Protein AF-0000000070118280 (afdb_homodimer)

Foldseek 3Di:
DPPCPVPDDVVVVLVVLCVVFLVVDPCNPDFFPDKDWDQDPVGIDIDGHHPRSVVVVVVVVVPDDDPQQPDAAPVPRHRRQDPQCQRPVPRARGDPVSVVVVVVVVVVVVVVVPPPPPPDD/DPPCPVPDDVVVVLVVLCVVFLVVDPCNPDFFPDKDWDQDPVGIDIDGHHPRSVVVVVVVVVPDDDPQQPDAAPVPRHRRQDPQCQRPVPRARGDPVSVVVVVVVVVVVVVVVPPPPPPDD

Nearest PDB structures (foldseek):
  4e1r-assembly1_A  TM=4.897E-01  e=3.702E+00  Mycob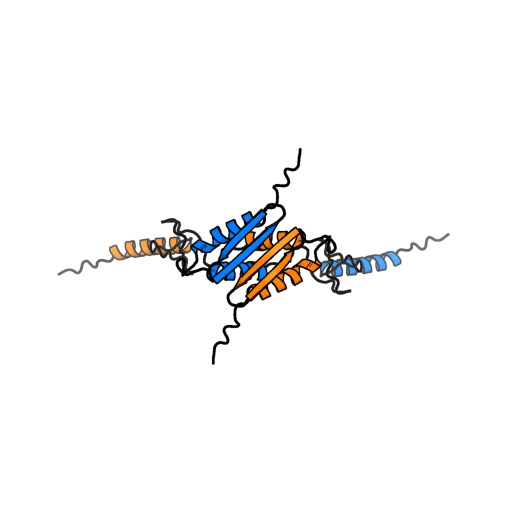acterium tuberculosis
  8x15-assembly1_J  TM=1.808E-01  e=7.582E-01  Homo sapiens
  8x19-assembly1_J  TM=2.239E-01  e=3.966E+00  Homo sapiens
  8j07-assembly1_1F  TM=3.081E-01  e=9.719E+00  Homo sapiens
  4e1r-assembly1_A  TM=4.900E-01  e=3.702E+00  Mycobacterium tuberculosis

Secondary structure (DSSP, 8-state):
---------HHHHHHHHHHHHGGG-S-TTSPPSEEEEEEETTEEEEEEE-HHHHHHHHHHHHH---TT-----TTT--S-B-TT-BBTTT-PBPSHHHHHHHHHHHHHHHHHTS-------/---------HHHHHHHHHHHHGGG-S-TTSPPSEEEEEEETTEEEEEEE-HHHHHHHHHHHHH---TT-----TTT--S-B-TT-BBTTT-PBPSHHHHHHHHHHHHHHHHHTT-------

Organism: Actinoplanes teichomyceticus (NCBI:txid1867)

pLDDT: mean 78.91, std 19.45, range [25.45, 98.69]

Structure (mmCIF, N/CA/C/O backbone):
data_AF-0000000070118280-model_v1
#
loop_
_entity.id
_entity.type
_entity.pdbx_description
1 polymer 'Uncharacterized protein'
#
loop_
_ato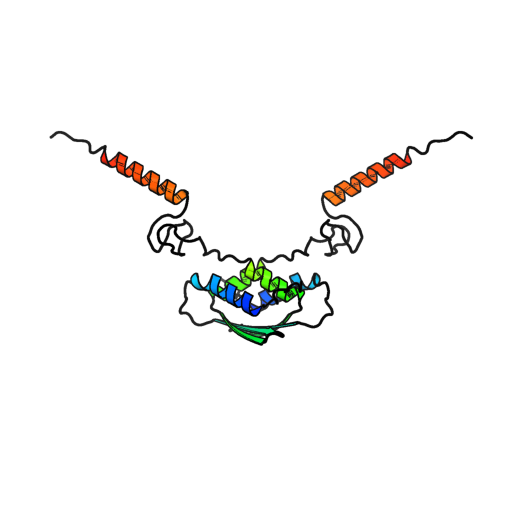m_site.group_PDB
_atom_site.id
_atom_site.type_symbol
_atom_site.label_atom_id
_atom_site.label_alt_id
_atom_site.label_comp_id
_atom_site.label_asym_id
_atom_site.label_entity_id
_atom_site.label_seq_id
_atom_site.pdbx_PDB_ins_code
_atom_site.Cartn_x
_atom_site.Cartn_y
_atom_site.Cartn_z
_atom_site.occupancy
_atom_site.B_iso_or_equiv
_atom_site.auth_seq_id
_atom_site.auth_comp_id
_atom_site.auth_asym_id
_atom_site.auth_atom_id
_atom_site.pdbx_PDB_model_num
ATOM 1 N N . MET A 1 1 ? -4.996 -27.031 19.328 1 25.45 1 MET A N 1
ATOM 2 C CA . MET A 1 1 ? -4.734 -25.594 19.328 1 25.45 1 MET A CA 1
ATOM 3 C C . MET A 1 1 ? -5.148 -24.953 18 1 25.45 1 MET A C 1
ATOM 5 O O . MET A 1 1 ? -4.605 -25.297 16.953 1 25.45 1 MET A O 1
ATOM 9 N N . VAL A 1 2 ? -6.441 -24.703 17.828 1 30.5 2 VAL A N 1
ATOM 10 C CA . VAL A 1 2 ? -7.027 -24.109 16.641 1 30.5 2 VAL A CA 1
ATOM 11 C C . VAL A 1 2 ? -6.238 -22.859 16.234 1 30.5 2 VAL A C 1
ATOM 13 O O . VAL A 1 2 ? -5.977 -21.984 17.062 1 30.5 2 VAL A O 1
ATOM 16 N N . ARG A 1 3 ? -5.195 -23.062 15.516 1 30.5 3 ARG A N 1
ATOM 17 C CA . ARG A 1 3 ? -4.504 -21.906 14.969 1 30.5 3 ARG A CA 1
ATOM 18 C C . ARG A 1 3 ? -5.484 -20.781 14.672 1 30.5 3 ARG A C 1
ATOM 20 O O . ARG A 1 3 ? -6.398 -20.938 13.859 1 30.5 3 ARG A O 1
ATOM 27 N N . VAL A 1 4 ? -5.93 -20.172 15.625 1 33.12 4 VAL A N 1
ATOM 28 C CA . VAL A 1 4 ? -6.734 -18.969 15.398 1 33.12 4 VAL A CA 1
ATOM 29 C C . VAL A 1 4 ? -6.152 -18.156 14.242 1 33.12 4 VAL A C 1
ATOM 31 O O . VAL A 1 4 ? -5.055 -17.609 14.352 1 33.12 4 VAL A O 1
ATOM 34 N N . THR A 1 5 ? -6.094 -18.719 13.039 1 40.78 5 THR A N 1
ATOM 35 C CA . THR A 1 5 ? -5.727 -17.922 11.867 1 40.78 5 THR A CA 1
ATOM 36 C C . THR A 1 5 ? -6.285 -16.516 11.977 1 40.78 5 THR A C 1
ATOM 38 O O . THR A 1 5 ? -7.5 -16.312 12.07 1 40.78 5 THR A O 1
ATOM 41 N N . THR A 1 6 ? -5.957 -15.766 12.906 1 46.94 6 THR A N 1
ATOM 42 C CA . THR A 1 6 ? -6.414 -14.383 12.922 1 46.94 6 THR A CA 1
ATOM 43 C C . THR A 1 6 ? -6.902 -13.961 11.539 1 46.94 6 THR A C 1
ATOM 45 O O . THR A 1 6 ? -6.203 -14.164 10.539 1 46.94 6 THR A O 1
ATOM 48 N N . SER A 1 7 ? -8.266 -14.133 11.305 1 64.81 7 SER A N 1
ATOM 49 C CA . SER A 1 7 ? -9.047 -13.922 10.086 1 64.81 7 SER A CA 1
ATOM 50 C C . SER A 1 7 ? -8.617 -12.648 9.367 1 64.81 7 SER A C 1
ATOM 52 O O . SER A 1 7 ? -8.531 -11.586 9.984 1 64.81 7 SER A O 1
ATOM 54 N N . PHE A 1 8 ? -7.766 -12.789 8.398 1 81.62 8 PHE A N 1
ATOM 55 C CA . PHE A 1 8 ? -7.359 -11.695 7.523 1 81.62 8 PHE A CA 1
ATOM 56 C C . PHE A 1 8 ? -8.57 -10.891 7.07 1 81.62 8 PHE A C 1
ATOM 58 O O . PHE A 1 8 ? -9.484 -11.43 6.445 1 81.62 8 PHE A O 1
ATOM 65 N N . ASP A 1 9 ? -8.719 -9.609 7.758 1 94.38 9 ASP A N 1
ATOM 66 C CA . ASP A 1 9 ? -9.789 -8.688 7.379 1 94.38 9 ASP A CA 1
ATOM 67 C C . ASP A 1 9 ? -9.242 -7.508 6.582 1 94.38 9 ASP A C 1
ATOM 69 O O . ASP A 1 9 ? -8.828 -6.504 7.16 1 94.38 9 ASP A O 1
ATOM 73 N N . PRO A 1 10 ? -9.32 -7.645 5.289 1 96.94 10 PRO A N 1
ATOM 74 C CA . PRO A 1 10 ? -8.773 -6.57 4.461 1 96.94 10 PRO A CA 1
ATOM 75 C C . PRO A 1 10 ? -9.422 -5.219 4.746 1 96.94 10 PRO A C 1
ATOM 77 O O . PRO A 1 10 ? -8.766 -4.18 4.656 1 96.94 10 PRO A O 1
ATOM 80 N N . ALA A 1 11 ? -10.727 -5.215 5.07 1 97.44 11 ALA A N 1
ATOM 81 C CA . ALA A 1 11 ? -11.406 -3.961 5.371 1 97.44 11 ALA A CA 1
ATOM 82 C C . ALA A 1 11 ? -10.797 -3.285 6.598 1 97.44 11 ALA A C 1
ATOM 84 O O . ALA A 1 11 ? -10.648 -2.061 6.629 1 97.44 11 ALA A O 1
ATOM 85 N N . ALA A 1 12 ? -10.438 -4.102 7.562 1 96.88 12 ALA A N 1
ATOM 86 C CA . ALA A 1 12 ? -9.805 -3.559 8.758 1 96.88 12 ALA A CA 1
ATOM 87 C C . ALA A 1 12 ? -8.445 -2.945 8.43 1 96.88 12 ALA A C 1
ATOM 89 O O . ALA A 1 12 ? -8.078 -1.9 8.969 1 96.88 12 ALA A O 1
ATOM 90 N N . VAL A 1 13 ? -7.734 -3.555 7.543 1 96.38 13 VAL A N 1
ATOM 91 C CA . VAL A 1 13 ? -6.418 -3.062 7.156 1 96.38 13 VAL A CA 1
ATOM 92 C C . VAL A 1 13 ? -6.559 -1.73 6.422 1 96.38 13 VAL A C 1
ATOM 94 O O . VAL A 1 13 ? -5.805 -0.79 6.68 1 96.38 13 VAL A O 1
ATOM 97 N N . ILE A 1 14 ? -7.551 -1.626 5.555 1 98.31 14 ILE A N 1
ATOM 98 C CA . ILE A 1 14 ? -7.781 -0.391 4.816 1 98.31 14 ILE A CA 1
ATOM 99 C C . ILE A 1 14 ? -8.18 0.723 5.785 1 98.31 14 ILE A C 1
ATOM 101 O O . ILE A 1 14 ? -7.672 1.844 5.688 1 98.31 14 ILE A O 1
ATOM 105 N N . ALA A 1 15 ? -9.016 0.367 6.75 1 98.12 15 ALA A N 1
ATOM 106 C CA . ALA A 1 15 ? -9.438 1.351 7.746 1 98.12 15 ALA A CA 1
ATOM 107 C C . ALA A 1 15 ? -8.25 1.845 8.57 1 98.12 15 ALA A C 1
ATOM 109 O O . ALA A 1 15 ? -8.117 3.045 8.812 1 98.12 15 ALA A O 1
ATOM 110 N N . GLU A 1 16 ? -7.402 0.95 8.969 1 96.06 16 GLU A N 1
ATOM 111 C CA . GLU A 1 16 ? -6.215 1.304 9.742 1 96.06 16 GLU A CA 1
ATOM 112 C C . GLU A 1 16 ? -5.281 2.203 8.938 1 96.06 16 GLU A C 1
ATOM 114 O O . GLU A 1 16 ? -4.707 3.15 9.477 1 96.06 16 GLU A O 1
ATOM 119 N N . PHE A 1 17 ? -5.172 1.907 7.691 1 97.12 17 PHE A N 1
ATOM 120 C CA . PHE A 1 17 ? -4.352 2.721 6.801 1 97.12 17 PHE A CA 1
ATOM 121 C C . PHE A 1 17 ? -4.879 4.148 6.734 1 97.12 17 PHE A C 1
ATOM 123 O O . PHE A 1 17 ? -4.113 5.105 6.859 1 97.12 17 PHE A O 1
ATOM 130 N N . ILE A 1 18 ? -6.145 4.285 6.527 1 97.94 18 ILE A N 1
ATOM 131 C CA . ILE A 1 18 ? -6.773 5.598 6.438 1 97.94 18 ILE A CA 1
ATOM 132 C C . ILE A 1 18 ? -6.547 6.367 7.734 1 97.94 18 ILE A C 1
ATOM 134 O O . ILE A 1 18 ? -6.145 7.535 7.711 1 97.94 18 ILE A O 1
ATOM 138 N N . ASP A 1 19 ? -6.723 5.684 8.844 1 95.12 19 ASP A N 1
ATOM 139 C CA . ASP A 1 19 ? -6.555 6.312 10.156 1 95.12 19 ASP A CA 1
ATOM 140 C C . ASP A 1 19 ? -5.125 6.809 10.344 1 95.12 19 ASP A C 1
ATOM 142 O O . ASP A 1 19 ? -4.902 7.836 10.992 1 95.12 19 ASP A O 1
ATOM 146 N N . ALA A 1 20 ? -4.238 6.078 9.812 1 91.94 20 ALA A N 1
ATOM 147 C CA . ALA A 1 20 ? -2.822 6.395 9.984 1 91.94 20 ALA A CA 1
ATOM 148 C C . ALA A 1 20 ? -2.412 7.562 9.094 1 91.94 20 ALA A C 1
ATOM 150 O O . ALA A 1 20 ? -1.505 8.32 9.438 1 91.94 20 ALA A O 1
ATOM 151 N N . VAL A 1 21 ? -3.082 7.789 8 1 94.5 21 VAL A N 1
ATOM 152 C CA . VAL A 1 21 ? -2.645 8.734 6.977 1 94.5 21 VAL A CA 1
ATOM 153 C C . VAL A 1 21 ? -3.461 10.023 7.074 1 94.5 21 VAL A C 1
ATOM 155 O O . VAL A 1 21 ? -2.941 11.117 6.844 1 94.5 21 VAL A O 1
ATOM 158 N N . ALA A 1 22 ? -4.715 9.898 7.473 1 94.25 22 ALA A N 1
ATOM 159 C CA . ALA A 1 22 ? -5.688 10.984 7.449 1 94.25 22 ALA A CA 1
ATOM 160 C C . ALA A 1 22 ? -5.191 12.18 8.25 1 94.25 22 ALA A C 1
ATOM 162 O O . ALA A 1 22 ? -5.367 13.328 7.84 1 94.25 22 ALA A O 1
ATOM 163 N N . PRO A 1 23 ? -4.477 11.969 9.375 1 89.69 23 PRO A N 1
ATOM 164 C CA . PRO A 1 23 ? -4.062 13.117 10.188 1 89.69 23 PRO A CA 1
ATOM 165 C C . PRO A 1 23 ? -3.07 14.023 9.461 1 89.69 23 PRO A C 1
ATOM 167 O O . PRO A 1 23 ? -2.873 15.172 9.859 1 89.69 23 PRO A O 1
ATOM 170 N N . TYR A 1 24 ? -2.482 13.57 8.414 1 89.12 24 TYR A N 1
ATOM 171 C CA . TYR A 1 24 ? -1.45 14.336 7.727 1 89.12 24 TYR A CA 1
ATOM 172 C C . TYR A 1 24 ? -2.018 15.023 6.492 1 89.12 24 TYR A C 1
ATOM 174 O O . TYR A 1 24 ? -1.283 15.672 5.742 1 89.12 24 TYR A O 1
ATOM 182 N N . ASP A 1 25 ? -3.324 14.891 6.32 1 90.19 25 ASP A N 1
ATOM 183 C CA . ASP A 1 25 ? -3.988 15.57 5.211 1 90.19 25 ASP A CA 1
ATOM 184 C C . ASP A 1 25 ? -3.941 17.078 5.379 1 90.19 25 ASP A C 1
ATOM 186 O O . ASP A 1 25 ? -4.441 17.625 6.371 1 90.19 25 ASP A O 1
ATOM 190 N N . PRO A 1 26 ? -3.355 17.766 4.488 1 87.88 26 PRO A N 1
ATOM 191 C CA . PRO A 1 26 ? -3.295 19.234 4.594 1 87.88 26 PRO A CA 1
ATOM 192 C C . PRO A 1 26 ? -4.664 19.891 4.445 1 87.88 26 PRO A C 1
ATOM 194 O O . PRO A 1 26 ? -4.84 21.047 4.828 1 87.88 26 PRO A O 1
ATOM 197 N N . HIS A 1 27 ? -5.598 19.156 3.797 1 91.69 27 HIS A N 1
ATOM 198 C CA . HIS A 1 27 ? -6.949 19.656 3.6 1 91.69 27 HIS A CA 1
ATOM 199 C C . HIS A 1 27 ? -7.988 18.688 4.16 1 91.69 27 HIS A C 1
ATOM 201 O O . HIS A 1 27 ? -8.805 18.141 3.414 1 91.69 27 HIS A O 1
ATOM 207 N N . PRO A 1 28 ? -8.023 18.594 5.484 1 88.81 28 PRO A N 1
ATOM 208 C CA . PRO A 1 28 ? -8.891 17.594 6.086 1 88.81 28 PRO A CA 1
ATOM 209 C C . PRO A 1 28 ? -10.375 17.875 5.879 1 88.81 28 PRO A C 1
ATOM 211 O O . PRO A 1 28 ? -11.203 16.969 5.941 1 88.81 28 PRO A O 1
ATOM 214 N N . ASP A 1 29 ? -10.719 19.078 5.508 1 93.19 29 ASP A N 1
ATOM 215 C CA . ASP A 1 29 ? -12.125 19.453 5.367 1 93.19 29 ASP A CA 1
ATOM 216 C C . ASP A 1 29 ? -12.586 19.328 3.916 1 93.19 29 ASP A C 1
ATOM 218 O O . ASP A 1 29 ? -13.766 19.5 3.617 1 93.19 29 ASP A O 1
ATOM 222 N N . ALA A 1 30 ? -11.656 19.078 3.057 1 95.19 30 ALA A N 1
ATOM 223 C CA . ALA A 1 30 ? -12.016 18.906 1.652 1 95.19 30 ALA A CA 1
ATOM 224 C C . ALA A 1 30 ? -12.852 17.641 1.459 1 95.19 30 ALA A C 1
ATOM 226 O O . ALA A 1 30 ? -12.664 16.641 2.164 1 95.19 30 ALA A O 1
ATOM 227 N N . PRO A 1 31 ? -13.805 17.672 0.526 1 95.94 31 PRO A N 1
ATOM 228 C CA . PRO A 1 31 ? -14.609 16.469 0.25 1 95.94 31 PRO A CA 1
ATOM 229 C C . PRO A 1 31 ? -13.781 15.32 -0.311 1 95.94 31 PRO A C 1
ATOM 231 O O . PRO A 1 31 ? -12.711 15.547 -0.889 1 95.94 31 PRO A O 1
ATOM 234 N N . PRO A 1 32 ? -14.328 14.164 -0.155 1 97.06 32 PRO A N 1
ATOM 235 C CA . PRO A 1 32 ? -13.641 13.016 -0.75 1 97.06 32 PRO A CA 1
ATOM 236 C C . PRO A 1 32 ? -13.57 13.102 -2.273 1 97.06 32 PRO A C 1
ATOM 238 O O . PRO A 1 32 ? -14.477 13.641 -2.912 1 97.06 32 PRO A O 1
ATOM 241 N N . VAL A 1 33 ? -12.492 12.57 -2.785 1 96.62 33 VAL A N 1
ATOM 242 C CA . VAL A 1 33 ? -12.297 12.625 -4.23 1 96.62 33 VAL A CA 1
ATOM 243 C C . VAL A 1 33 ? -12.422 11.219 -4.816 1 96.62 33 VAL A C 1
ATOM 245 O O . VAL A 1 33 ? -12.438 11.047 -6.039 1 96.62 33 VAL A O 1
ATOM 248 N N . ALA A 1 34 ? -12.492 10.203 -3.957 1 97.56 34 ALA A N 1
ATOM 249 C CA . ALA A 1 34 ? -12.625 8.812 -4.398 1 97.56 34 ALA A CA 1
ATOM 250 C C . ALA A 1 34 ? -13.461 8 -3.416 1 97.56 34 ALA A C 1
ATOM 252 O O . ALA A 1 34 ? -13.531 8.328 -2.23 1 97.56 34 ALA A O 1
ATOM 253 N N . LEU A 1 35 ? -14.141 6.988 -3.936 1 98.56 35 LEU A N 1
ATOM 254 C CA . LEU A 1 35 ? -14.805 5.969 -3.133 1 98.56 35 LEU A CA 1
ATOM 255 C C . LEU A 1 35 ? -14.219 4.59 -3.398 1 98.56 35 LEU A C 1
ATOM 257 O O . LEU A 1 35 ? -14.125 4.16 -4.551 1 98.56 35 LEU A O 1
ATOM 261 N N . LEU A 1 36 ? -13.797 4.008 -2.34 1 98.69 36 LEU A N 1
ATOM 262 C CA . LEU A 1 36 ? -13.266 2.65 -2.408 1 98.69 36 LEU A CA 1
ATOM 263 C C . LEU A 1 36 ? -14.234 1.652 -1.793 1 98.69 36 LEU A C 1
ATOM 265 O O . LEU A 1 36 ? -14.578 1.757 -0.612 1 98.69 36 LEU A O 1
ATOM 269 N N . GLY A 1 37 ? -14.695 0.737 -2.605 1 98.56 37 GLY A N 1
ATOM 270 C CA . GLY A 1 37 ? -15.547 -0.337 -2.123 1 98.56 37 GLY A CA 1
ATOM 271 C C . GLY A 1 37 ? -14.844 -1.679 -2.061 1 98.56 37 GLY A C 1
ATOM 272 O O . GLY A 1 37 ? -14.109 -2.047 -2.986 1 98.56 37 GLY A O 1
ATOM 273 N N . LEU A 1 38 ? -15 -2.32 -0.972 1 98.56 38 LEU A N 1
ATOM 274 C CA . LEU A 1 38 ? -14.445 -3.656 -0.791 1 98.56 38 LEU A CA 1
ATOM 275 C C . LEU A 1 38 ? -15.539 -4.656 -0.428 1 98.56 38 LEU A C 1
ATOM 277 O O . LEU A 1 38 ? -16.297 -4.434 0.519 1 98.56 38 LEU A O 1
ATOM 281 N N . ARG A 1 39 ? -15.617 -5.652 -1.238 1 97.94 39 ARG A N 1
ATOM 282 C CA . ARG A 1 39 ? -16.516 -6.762 -0.945 1 97.94 39 ARG A CA 1
ATOM 283 C C . ARG A 1 39 ? -15.734 -8.055 -0.719 1 97.94 39 ARG A C 1
ATOM 285 O O . ARG A 1 39 ? -14.906 -8.438 -1.55 1 97.94 39 ARG A O 1
ATOM 292 N N . THR A 1 40 ? -15.953 -8.664 0.421 1 96.5 40 THR A N 1
ATOM 293 C CA . THR A 1 40 ? -15.383 -9.961 0.768 1 96.5 40 THR A CA 1
ATOM 294 C C . THR A 1 40 ? -16.453 -10.891 1.343 1 96.5 40 THR A C 1
ATOM 296 O O . THR A 1 40 ? -17.625 -10.531 1.402 1 96.5 40 THR A O 1
ATOM 299 N N . ALA A 1 41 ? -15.938 -12.141 1.694 1 93.62 41 ALA A N 1
ATOM 300 C CA . ALA A 1 41 ? -16.844 -13.07 2.369 1 93.62 41 ALA A CA 1
ATOM 301 C C . ALA A 1 41 ? -17.312 -12.5 3.703 1 93.62 41 ALA A C 1
ATOM 303 O O . ALA A 1 41 ? -18.359 -12.914 4.227 1 93.62 41 ALA A O 1
ATOM 304 N N . LEU A 1 42 ? -16.578 -11.516 4.238 1 92.62 42 LEU A N 1
ATOM 305 C CA . LEU A 1 42 ? -16.875 -10.945 5.547 1 92.62 42 LEU A CA 1
ATOM 306 C C . LEU A 1 42 ? -17.906 -9.828 5.434 1 92.62 42 LEU A C 1
ATOM 308 O O . LEU A 1 42 ? -18.5 -9.422 6.43 1 92.62 42 LEU A O 1
ATOM 312 N N . GLY A 1 43 ? -18.094 -9.266 4.266 1 94.56 43 GLY A N 1
ATOM 313 C CA . GLY A 1 43 ? -19.047 -8.18 4.074 1 94.56 43 GLY A CA 1
ATOM 314 C C . GLY A 1 43 ? -18.562 -7.133 3.092 1 94.56 43 GLY A C 1
ATOM 315 O O . GLY A 1 43 ? -17.594 -7.352 2.365 1 94.56 43 GLY A O 1
ATOM 316 N N . ASP A 1 44 ? -19.359 -6.098 3.033 1 96.75 44 ASP A N 1
ATOM 317 C CA . ASP A 1 44 ? -19.078 -4.969 2.15 1 96.75 44 ASP A CA 1
ATOM 318 C C . ASP A 1 44 ? -18.781 -3.707 2.955 1 96.75 44 ASP A C 1
ATOM 320 O O . ASP A 1 44 ? -19.406 -3.451 3.984 1 96.75 44 ASP A O 1
ATOM 324 N N . GLU A 1 45 ? -17.734 -3.049 2.57 1 97.69 45 GLU A N 1
ATOM 325 C CA . GLU A 1 45 ? -17.375 -1.771 3.18 1 97.69 45 GLU A CA 1
ATOM 326 C C . GLU A 1 45 ? -17.047 -0.725 2.121 1 97.69 45 GLU A C 1
ATOM 328 O O . GLU A 1 45 ? -16.516 -1.056 1.061 1 97.69 45 GLU A O 1
ATOM 333 N N . ILE A 1 46 ? -17.438 0.497 2.385 1 98.56 46 ILE A N 1
ATOM 334 C CA . ILE A 1 46 ? -17.125 1.621 1.508 1 98.56 46 ILE A CA 1
ATOM 335 C C . ILE A 1 46 ? -16.312 2.656 2.268 1 98.56 46 ILE A C 1
ATOM 337 O O . ILE A 1 46 ? -16.625 3.006 3.404 1 98.56 46 ILE A O 1
ATOM 341 N N . PHE A 1 47 ? -15.281 3.135 1.589 1 98.44 47 PHE A N 1
ATOM 342 C CA . PHE A 1 47 ? -14.383 4.109 2.195 1 98.44 47 PHE A CA 1
ATOM 343 C C . PHE A 1 47 ? -14.297 5.371 1.349 1 98.44 47 PHE A C 1
ATOM 345 O O . PHE A 1 47 ? -13.758 5.348 0.242 1 98.44 47 PHE A O 1
ATOM 352 N N . PRO A 1 48 ? -14.836 6.52 1.823 1 98.38 48 PRO A N 1
ATOM 353 C CA . PRO A 1 48 ? -14.516 7.789 1.166 1 98.38 48 PRO A CA 1
ATOM 354 C C . PRO A 1 48 ? -13.07 8.227 1.388 1 98.38 48 PRO A C 1
ATOM 356 O O . PRO A 1 48 ? -12.586 8.219 2.523 1 98.38 48 PRO A O 1
ATOM 359 N N . LEU A 1 49 ? -12.422 8.531 0.328 1 97.69 49 LEU A N 1
ATOM 360 C CA . LEU A 1 49 ? -11.008 8.875 0.416 1 97.69 49 LEU A CA 1
ATOM 361 C C . LEU A 1 49 ? -10.758 10.297 -0.063 1 97.69 49 LEU A C 1
ATOM 363 O O . LEU A 1 49 ? -11.227 10.688 -1.137 1 97.69 49 LEU A O 1
ATOM 367 N N . GLY A 1 50 ? -10.055 11.062 0.794 1 96.5 50 GLY A N 1
ATOM 368 C CA . GLY A 1 50 ? -9.555 12.352 0.351 1 96.5 50 GLY A CA 1
ATOM 369 C C . GLY A 1 50 ? -8.352 12.242 -0.566 1 96.5 50 GLY A C 1
ATOM 370 O O . GLY A 1 50 ? -7.82 11.148 -0.776 1 96.5 50 GLY A O 1
ATOM 371 N N . ASP A 1 51 ? -7.984 13.359 -1.086 1 95.81 51 ASP A N 1
ATOM 372 C CA . ASP A 1 51 ? -6.887 13.414 -2.047 1 95.81 51 ASP A CA 1
ATOM 373 C C . ASP A 1 51 ? -5.594 12.875 -1.439 1 95.81 51 ASP A C 1
ATOM 375 O O . ASP A 1 51 ? -4.91 12.055 -2.055 1 95.81 51 ASP A O 1
ATOM 379 N N . HIS A 1 52 ? -5.273 13.227 -0.233 1 95.25 52 HIS A N 1
ATOM 380 C CA . HIS A 1 52 ? -4.035 12.805 0.417 1 95.25 52 HIS A CA 1
ATOM 381 C C . HIS A 1 52 ? -4.02 11.297 0.643 1 95.25 52 HIS A C 1
ATOM 383 O O . HIS A 1 52 ? -3.014 10.641 0.368 1 95.25 52 HIS A O 1
ATOM 389 N N . VAL A 1 53 ? -5.145 10.773 1.019 1 97 53 VAL A N 1
ATOM 390 C CA . VAL A 1 53 ? -5.215 9.359 1.388 1 97 53 VAL A CA 1
ATOM 391 C C . VAL A 1 53 ? -5.121 8.492 0.135 1 97 53 VAL A C 1
ATOM 393 O O . VAL A 1 53 ? -4.391 7.5 0.114 1 97 53 VAL A O 1
ATOM 396 N N . ILE A 1 54 ? -5.832 8.852 -0.882 1 97.62 54 ILE A N 1
ATOM 397 C CA . ILE A 1 54 ? -5.797 8.031 -2.084 1 97.62 54 ILE A CA 1
ATOM 398 C C . ILE A 1 54 ? -4.414 8.102 -2.723 1 97.62 54 ILE A C 1
ATOM 400 O O . ILE A 1 54 ? -3.92 7.113 -3.27 1 97.62 54 ILE A O 1
ATOM 404 N N . ARG A 1 55 ? -3.762 9.242 -2.689 1 96.75 55 ARG A N 1
ATOM 405 C CA . ARG A 1 55 ? -2.396 9.352 -3.193 1 96.75 55 ARG A CA 1
ATOM 406 C C . ARG A 1 55 ? -1.436 8.508 -2.359 1 96.75 55 ARG A C 1
ATOM 408 O O . ARG A 1 55 ? -0.545 7.852 -2.902 1 96.75 55 ARG A O 1
ATOM 415 N N . ALA A 1 56 ? -1.624 8.516 -1.058 1 96.62 56 ALA A N 1
ATOM 416 C CA . ALA A 1 56 ? -0.818 7.688 -0.162 1 96.62 56 ALA A CA 1
ATOM 417 C C . ALA A 1 56 ? -1.014 6.203 -0.46 1 96.62 56 ALA A C 1
ATOM 419 O O . ALA A 1 56 ? -0.049 5.438 -0.485 1 96.62 56 ALA A O 1
ATOM 420 N N . MET A 1 57 ? -2.303 5.848 -0.666 1 98.06 57 MET A N 1
ATOM 421 C CA . MET A 1 57 ? -2.594 4.457 -1.008 1 98.06 57 MET A CA 1
ATOM 422 C C . MET A 1 57 ? -1.873 4.051 -2.289 1 98.06 57 MET A C 1
ATOM 424 O O . MET A 1 57 ? -1.271 2.979 -2.354 1 98.06 57 MET A O 1
ATOM 428 N N . CYS A 1 58 ? -1.889 4.91 -3.268 1 97.31 58 CYS A N 1
ATOM 429 C CA . CYS A 1 58 ? -1.227 4.629 -4.535 1 97.31 58 CYS A CA 1
ATOM 430 C C . CYS A 1 58 ? 0.283 4.523 -4.352 1 97.31 58 CYS A C 1
ATOM 432 O O . CYS A 1 58 ? 0.925 3.65 -4.938 1 97.31 58 CYS A O 1
ATOM 434 N N . ARG A 1 59 ? 0.83 5.383 -3.518 1 95.56 59 ARG A N 1
ATOM 435 C CA . ARG A 1 59 ? 2.258 5.309 -3.225 1 95.56 59 ARG A CA 1
ATOM 436 C C . ARG A 1 59 ? 2.611 3.988 -2.553 1 95.56 59 ARG A C 1
ATOM 438 O O . ARG A 1 59 ? 3.623 3.367 -2.887 1 95.56 59 ARG A O 1
ATOM 445 N N . ALA A 1 60 ? 1.812 3.607 -1.61 1 95.38 60 ALA A N 1
ATOM 446 C CA . ALA A 1 60 ? 2.023 2.342 -0.916 1 95.38 60 ALA A CA 1
ATOM 447 C C . ALA A 1 60 ? 2.047 1.174 -1.898 1 95.38 60 ALA A C 1
ATOM 449 O O . ALA A 1 60 ? 2.947 0.331 -1.849 1 95.38 60 ALA A O 1
ATOM 450 N N . LEU A 1 61 ? 1.072 1.193 -2.814 1 97.38 61 LEU A N 1
ATOM 451 C CA . LEU A 1 61 ? 0.95 0.106 -3.777 1 97.38 61 LEU A CA 1
ATOM 452 C C . LEU A 1 61 ? 2.094 0.142 -4.785 1 97.38 61 LEU A C 1
ATOM 454 O O . LEU A 1 61 ? 2.66 -0.899 -5.125 1 97.38 61 LEU A O 1
ATOM 458 N N . ALA A 1 62 ? 2.477 1.336 -5.215 1 94 62 ALA A N 1
ATOM 459 C CA . ALA A 1 62 ? 3.514 1.489 -6.234 1 94 62 ALA A CA 1
ATOM 460 C C . ALA A 1 62 ? 4.875 1.064 -5.691 1 94 62 ALA A C 1
ATOM 462 O O . ALA A 1 62 ? 5.734 0.599 -6.449 1 94 62 ALA A O 1
ATOM 463 N N . SER A 1 63 ? 5.066 1.177 -4.418 1 89.88 63 SER A N 1
ATOM 464 C CA . SER A 1 63 ? 6.363 0.893 -3.811 1 89.88 63 SER A CA 1
ATOM 465 C C . SER A 1 63 ? 6.469 -0.568 -3.385 1 89.88 63 SER A C 1
ATOM 467 O O . SER A 1 63 ? 7.547 -1.037 -3.018 1 89.88 63 SER A O 1
ATOM 469 N N . TYR A 1 64 ? 5.43 -1.313 -3.443 1 93 64 TYR A N 1
ATOM 470 C CA . TYR A 1 64 ? 5.406 -2.684 -2.945 1 93 64 TYR A CA 1
ATOM 471 C C . TYR A 1 64 ? 6.156 -3.621 -3.885 1 93 64 TYR A C 1
ATOM 473 O O . TYR A 1 64 ? 6.012 -3.531 -5.105 1 93 64 TYR A O 1
ATOM 481 N N . ARG A 1 65 ? 6.961 -4.469 -3.326 1 88.62 65 ARG A N 1
ATOM 482 C CA . ARG A 1 65 ? 7.605 -5.582 -4.012 1 88.62 65 ARG A CA 1
ATOM 483 C C . ARG A 1 65 ? 7.211 -6.914 -3.383 1 88.62 65 ARG A C 1
ATOM 485 O O . ARG A 1 65 ? 7.367 -7.105 -2.174 1 88.62 65 ARG A O 1
ATOM 492 N N . ASP A 1 66 ? 6.734 -7.707 -4.199 1 92 66 ASP A N 1
ATOM 493 C CA . ASP A 1 66 ? 6.316 -9.016 -3.697 1 92 66 ASP A CA 1
ATOM 494 C C . ASP A 1 66 ? 7.512 -9.812 -3.195 1 92 66 ASP A C 1
ATOM 496 O O . ASP A 1 66 ? 8.531 -9.922 -3.883 1 92 66 ASP A O 1
ATOM 500 N N . PRO A 1 67 ? 7.41 -10.312 -2.041 1 85.81 67 PRO A N 1
ATOM 501 C CA . PRO A 1 67 ? 8.516 -11.109 -1.498 1 85.81 67 PRO A CA 1
ATOM 502 C C . PRO A 1 67 ? 8.836 -12.336 -2.355 1 85.81 67 PRO A C 1
ATOM 504 O O . PRO A 1 67 ? 9.945 -12.867 -2.283 1 85.81 67 PRO A O 1
ATOM 507 N N . GLU A 1 68 ? 7.871 -12.742 -3.08 1 84.81 68 GLU A N 1
ATOM 508 C CA . GLU A 1 68 ? 8.078 -13.906 -3.941 1 84.81 68 GLU A CA 1
ATOM 509 C C . GLU A 1 68 ? 8.797 -13.516 -5.227 1 84.81 68 GLU A C 1
ATOM 511 O O . GLU A 1 68 ? 9.211 -14.383 -6 1 84.81 68 GLU A O 1
ATOM 516 N N . ASP A 1 69 ? 8.82 -12.156 -5.379 1 82.88 69 ASP A N 1
ATOM 517 C CA . ASP A 1 69 ? 9.656 -11.703 -6.488 1 82.88 69 ASP A CA 1
ATOM 518 C C . ASP A 1 69 ? 11.133 -11.812 -6.141 1 82.88 69 ASP A C 1
ATOM 520 O O . ASP A 1 69 ? 11.711 -10.906 -5.539 1 82.88 69 ASP A O 1
ATOM 524 N N . ARG A 1 70 ? 11.719 -12.781 -6.469 1 77.25 70 ARG A N 1
ATOM 525 C CA . ARG A 1 70 ? 13.133 -13 -6.168 1 77.25 70 ARG A CA 1
ATOM 526 C C . ARG A 1 70 ? 13.992 -12.781 -7.402 1 77.25 70 ARG A C 1
ATOM 528 O O . ARG A 1 70 ? 15.117 -13.289 -7.48 1 77.25 70 ARG A O 1
ATOM 535 N N . GLY A 1 71 ? 13.383 -12 -8.273 1 77.25 71 GLY A N 1
ATOM 536 C CA . GLY A 1 71 ? 14.125 -11.703 -9.492 1 77.25 71 GLY A CA 1
ATOM 537 C C . GLY A 1 71 ? 13.938 -12.742 -10.578 1 77.25 71 GLY A C 1
ATOM 538 O O . GLY A 1 71 ? 13.102 -13.633 -10.453 1 77.25 71 GLY A O 1
ATOM 539 N N . ARG A 1 72 ? 14.516 -12.383 -11.641 1 77.19 72 ARG A N 1
ATOM 540 C CA . ARG A 1 72 ? 14.43 -13.266 -12.797 1 77.19 72 ARG A CA 1
ATOM 541 C C . ARG A 1 72 ? 15.703 -14.094 -12.938 1 77.19 72 ARG A C 1
ATOM 543 O O . ARG A 1 72 ? 16.797 -13.609 -12.633 1 77.19 72 ARG A O 1
ATOM 550 N N . CYS A 1 73 ? 15.422 -15.227 -13.266 1 78.56 73 CYS A N 1
ATOM 551 C CA . CYS A 1 73 ? 16.562 -16.094 -13.578 1 78.56 73 CYS A CA 1
ATOM 552 C C . CYS A 1 73 ? 17.344 -15.547 -14.766 1 78.56 73 CYS A C 1
ATOM 554 O O . CYS A 1 73 ? 16.766 -15.242 -15.812 1 78.56 73 CYS A O 1
ATOM 556 N N . VAL A 1 74 ? 18.547 -15.422 -14.57 1 75.56 74 VAL A N 1
ATOM 557 C CA . VAL A 1 74 ? 19.391 -14.844 -15.609 1 75.56 74 VAL A CA 1
ATOM 558 C C . VAL A 1 74 ? 19.484 -15.797 -16.797 1 75.56 74 VAL A C 1
ATOM 560 O O . VAL A 1 74 ? 19.688 -15.367 -17.938 1 75.56 74 VAL A O 1
ATOM 563 N N . ASP A 1 75 ? 19.344 -17.016 -16.516 1 76.81 75 ASP A N 1
ATOM 564 C CA . ASP A 1 75 ? 19.531 -18.031 -17.547 1 76.81 75 ASP A CA 1
ATOM 565 C C . ASP A 1 75 ? 18.266 -18.188 -18.391 1 76.81 75 ASP A C 1
ATOM 567 O O . ASP A 1 75 ? 18.328 -18.141 -19.625 1 76.81 75 ASP A O 1
ATOM 571 N N . CYS A 1 76 ? 17.188 -18.344 -17.719 1 81.69 76 CYS A N 1
ATOM 572 C CA . CYS A 1 76 ? 15.992 -18.641 -18.484 1 81.69 76 CYS A CA 1
ATOM 573 C C . CYS A 1 76 ? 15.008 -17.484 -18.453 1 81.69 76 CYS A C 1
ATOM 575 O O . CYS A 1 76 ? 13.984 -17.5 -19.141 1 81.69 76 CYS A O 1
ATOM 577 N N . GLY A 1 77 ? 15.242 -16.578 -17.562 1 78.31 77 GLY A N 1
ATOM 578 C CA . GLY A 1 77 ? 14.367 -15.414 -17.469 1 78.31 77 GLY A CA 1
ATOM 579 C C . GLY A 1 77 ? 13.148 -15.656 -16.594 1 78.31 77 GLY A C 1
ATOM 580 O O . GLY A 1 77 ? 12.25 -14.812 -16.516 1 78.31 77 GLY A O 1
ATOM 581 N N . GLY A 1 78 ? 13.07 -16.797 -16.047 1 73.56 78 GLY A N 1
ATOM 582 C CA . GLY A 1 78 ? 11.938 -17.141 -15.195 1 73.56 78 GLY A CA 1
ATOM 583 C C . GLY A 1 78 ? 11.867 -16.328 -13.922 1 73.56 78 GLY A C 1
ATOM 584 O O . GLY A 1 78 ? 12.875 -15.75 -13.492 1 73.56 78 GLY A O 1
ATOM 585 N N . ARG A 1 79 ? 10.664 -16.188 -13.383 1 74.56 79 ARG A N 1
ATOM 586 C CA . ARG A 1 79 ? 10.453 -15.359 -12.203 1 74.56 79 ARG A CA 1
ATOM 587 C C . ARG A 1 79 ? 10.281 -16.219 -10.953 1 74.56 79 ARG A C 1
ATOM 589 O O . ARG A 1 79 ? 9.93 -15.719 -9.891 1 74.56 79 ARG A O 1
ATOM 596 N N . HIS A 1 80 ? 10.57 -17.438 -11.086 1 74.56 80 HIS A N 1
ATOM 597 C CA . HIS A 1 80 ? 10.297 -18.359 -10 1 74.56 80 HIS A CA 1
ATOM 598 C C . HIS A 1 80 ? 11.578 -18.781 -9.289 1 74.56 80 HIS A C 1
ATOM 600 O O . HIS A 1 80 ? 11.984 -19.938 -9.336 1 74.56 80 HIS A O 1
ATOM 606 N N . LEU A 1 81 ? 12.195 -17.828 -8.734 1 77.75 81 LEU A N 1
ATOM 607 C CA . LEU A 1 81 ? 13.344 -18.109 -7.879 1 77.75 81 LEU A CA 1
ATOM 608 C C . LEU A 1 81 ? 12.898 -18.422 -6.457 1 77.75 81 LEU A C 1
ATOM 610 O O . LEU A 1 81 ? 11.969 -17.797 -5.938 1 77.75 81 LEU A O 1
ATOM 614 N N . ASP A 1 82 ? 13.414 -19.469 -6 1 75.19 82 ASP A N 1
ATOM 615 C CA . ASP A 1 82 ? 13.078 -19.766 -4.609 1 75.19 82 ASP A CA 1
ATOM 616 C C . ASP A 1 82 ? 13.914 -18.922 -3.65 1 75.19 82 ASP A C 1
ATOM 618 O O . ASP A 1 82 ? 14.594 -17.984 -4.07 1 75.19 82 ASP A O 1
ATOM 622 N N . GLU A 1 83 ? 13.781 -19.234 -2.422 1 74.19 83 GLU A N 1
ATOM 623 C CA . GLU A 1 83 ? 14.414 -18.406 -1.391 1 74.19 83 GLU A CA 1
ATOM 624 C C . GLU A 1 83 ? 15.93 -18.469 -1.5 1 74.19 83 GLU A C 1
ATOM 626 O O . GLU A 1 83 ? 16.625 -17.578 -0.99 1 74.19 83 GLU A O 1
ATOM 631 N N . ASN A 1 84 ? 16.375 -19.484 -2.168 1 72.5 84 ASN A N 1
ATOM 632 C CA . ASN A 1 84 ? 17.812 -19.656 -2.354 1 72.5 84 ASN A CA 1
ATOM 633 C C . ASN A 1 84 ? 18.25 -19.188 -3.74 1 72.5 84 ASN A C 1
ATOM 635 O O . ASN A 1 84 ? 19.375 -19.5 -4.172 1 72.5 84 ASN A O 1
ATOM 639 N N . LEU A 1 85 ? 17.391 -18.625 -4.387 1 75.75 85 LEU A N 1
ATOM 640 C CA . LEU A 1 85 ? 17.625 -18.109 -5.727 1 75.75 85 LEU A CA 1
ATOM 641 C C . LEU A 1 85 ? 17.828 -19.25 -6.727 1 75.75 85 LEU A C 1
ATOM 643 O O . LEU A 1 85 ? 18.609 -19.109 -7.664 1 75.75 85 LEU A O 1
ATOM 647 N N . HIS A 1 86 ? 17.312 -20.344 -6.336 1 78.25 86 HIS A N 1
ATOM 648 C CA . HIS A 1 86 ? 17.219 -21.469 -7.27 1 78.25 86 HIS A CA 1
ATOM 649 C C . HIS A 1 86 ? 16.016 -21.297 -8.203 1 78.25 86 HIS A C 1
ATOM 651 O O . HIS A 1 86 ? 14.891 -21.078 -7.746 1 78.25 86 HIS A O 1
ATOM 657 N N . CYS A 1 87 ? 16.344 -21.25 -9.414 1 81.19 87 CYS A N 1
ATOM 658 C CA . CYS A 1 87 ? 15.258 -21.141 -10.383 1 81.19 87 CYS A CA 1
ATOM 659 C C . CYS A 1 87 ? 14.477 -22.438 -10.492 1 81.19 87 CYS A C 1
ATOM 661 O O . CYS A 1 87 ? 15.047 -23.484 -10.797 1 81.19 87 CYS A O 1
ATOM 663 N N . ARG A 1 88 ? 13.266 -22.375 -10.336 1 78.44 88 ARG A N 1
ATOM 664 C CA . ARG A 1 88 ? 12.438 -23.578 -10.359 1 78.44 88 ARG A CA 1
ATOM 665 C C . ARG A 1 88 ? 12.125 -24 -11.797 1 78.44 88 ARG A C 1
ATOM 667 O O . ARG A 1 88 ? 11.766 -25.156 -12.039 1 78.44 88 ARG A O 1
ATOM 674 N N . ASP A 1 89 ? 12.312 -23.094 -12.562 1 78.69 89 ASP A N 1
ATOM 675 C CA . ASP A 1 89 ? 12 -23.391 -13.961 1 78.69 89 ASP A CA 1
ATOM 676 C C . ASP A 1 89 ? 13.148 -24.125 -14.641 1 78.69 89 ASP A C 1
ATOM 678 O O . ASP A 1 89 ? 12.93 -25.078 -15.391 1 78.69 89 ASP A O 1
ATOM 682 N N . CYS A 1 90 ? 14.359 -23.719 -14.406 1 81.19 90 CYS A N 1
ATOM 683 C CA . CYS A 1 90 ? 15.477 -24.312 -15.125 1 81.19 90 CYS A CA 1
ATOM 684 C C . CYS A 1 90 ? 16.406 -25.031 -14.164 1 81.19 90 CYS A C 1
ATOM 686 O O . CYS A 1 90 ? 17.328 -25.734 -14.602 1 81.19 90 CYS A O 1
ATOM 688 N N . GLY A 1 91 ? 16.234 -24.906 -12.906 1 78.06 91 GLY A N 1
ATOM 689 C CA . GLY A 1 91 ? 17 -25.656 -11.914 1 78.06 91 GLY A CA 1
ATOM 690 C C . GLY A 1 91 ? 18.312 -25.016 -11.562 1 78.06 91 GLY A C 1
ATOM 691 O O . GLY A 1 91 ? 19.078 -25.547 -10.742 1 78.06 91 GLY A O 1
ATOM 692 N N . ARG A 1 92 ? 18.594 -23.953 -12.117 1 71.5 92 ARG A N 1
ATOM 693 C CA . ARG A 1 92 ? 19.891 -23.328 -11.906 1 71.5 92 ARG A CA 1
ATOM 694 C C . ARG A 1 92 ? 19.844 -22.328 -10.766 1 71.5 92 ARG A C 1
ATOM 696 O O . ARG A 1 92 ? 18.766 -21.859 -10.375 1 71.5 92 ARG A O 1
ATOM 703 N N . LEU A 1 93 ? 21.062 -22.078 -10.109 1 67.12 93 LEU A N 1
ATOM 704 C CA . LEU A 1 93 ? 21.188 -21.078 -9.055 1 67.12 93 LEU A CA 1
ATOM 705 C C . LEU A 1 93 ? 21.438 -19.703 -9.648 1 67.12 93 LEU A C 1
ATOM 707 O O . LEU A 1 93 ? 22.234 -19.547 -10.578 1 67.12 93 LEU A O 1
ATOM 711 N N . HIS A 1 94 ? 20.625 -18.766 -9.195 1 64.69 94 HIS A N 1
ATOM 712 C CA . HIS A 1 94 ? 20.688 -17.406 -9.719 1 64.69 94 HIS A CA 1
ATOM 713 C C . HIS A 1 94 ? 21.547 -16.5 -8.828 1 64.69 94 HIS A C 1
ATOM 715 O O . HIS A 1 94 ? 21.578 -16.688 -7.605 1 64.69 94 HIS A O 1
ATOM 721 N N . GLY A 1 95 ? 22.406 -15.523 -9.469 1 63.09 95 GLY A N 1
ATOM 722 C CA . GLY A 1 95 ? 23.188 -14.508 -8.766 1 63.09 95 GLY A CA 1
ATOM 723 C C . GLY A 1 95 ? 24.609 -14.93 -8.508 1 63.09 95 GLY A C 1
ATOM 724 O O . GLY A 1 95 ? 25.094 -15.922 -9.062 1 63.09 95 GLY A O 1
ATOM 725 N N . ILE A 1 96 ? 25.359 -14.023 -7.828 1 61.28 96 ILE A N 1
ATOM 726 C CA . ILE A 1 96 ? 26.781 -14.227 -7.523 1 61.28 96 ILE A CA 1
ATOM 727 C C . ILE A 1 96 ? 26.969 -15.578 -6.844 1 61.28 96 ILE A C 1
ATOM 729 O O . ILE A 1 96 ? 27.922 -16.312 -7.148 1 61.28 96 ILE A O 1
ATOM 733 N N . LEU A 1 97 ? 26.078 -15.867 -6.086 1 58.62 97 LEU A N 1
ATOM 734 C CA . LEU A 1 97 ? 26.203 -17.141 -5.379 1 58.62 97 LEU A CA 1
ATOM 735 C C . LEU A 1 97 ? 26.047 -18.312 -6.332 1 58.62 97 LEU A C 1
ATOM 737 O O . LEU A 1 97 ? 26.781 -19.281 -6.258 1 58.62 97 LEU A O 1
ATOM 741 N N . GLY A 1 98 ? 25.078 -18.156 -7.18 1 59.56 98 GLY A N 1
ATOM 742 C CA . GLY A 1 98 ? 24.922 -19.188 -8.195 1 59.56 98 GLY A CA 1
ATOM 743 C C . GLY A 1 98 ? 26.156 -19.359 -9.062 1 59.56 98 GLY A C 1
ATOM 744 O O . GLY A 1 98 ? 26.562 -20.484 -9.344 1 59.56 98 GLY A O 1
ATOM 745 N N . GLN A 1 99 ? 26.625 -18.172 -9.344 1 61.03 99 GLN A N 1
ATOM 746 C CA . GLN A 1 99 ? 27.844 -18.234 -10.141 1 61.03 99 GLN A CA 1
ATOM 747 C C . GLN A 1 99 ? 29 -18.859 -9.352 1 61.03 99 GLN A C 1
ATOM 749 O O . GLN A 1 99 ? 29.75 -19.672 -9.883 1 61.03 99 GLN A O 1
ATOM 754 N N . VAL A 1 100 ? 29.094 -18.406 -8.094 1 61.12 100 VAL A N 1
ATOM 755 C CA . VAL A 1 100 ? 30.156 -18.938 -7.262 1 61.12 100 VAL A CA 1
ATOM 756 C C . VAL A 1 100 ? 29.969 -20.453 -7.086 1 61.12 100 VAL A C 1
ATOM 758 O O . VAL A 1 100 ? 30.922 -21.219 -7.199 1 61.12 100 VAL A O 1
ATOM 761 N N . ILE A 1 101 ? 28.781 -20.828 -6.93 1 58.94 101 ILE A N 1
ATOM 762 C CA . ILE A 1 101 ? 28.5 -22.234 -6.742 1 58.94 101 ILE A CA 1
ATOM 763 C C . ILE A 1 101 ? 28.734 -22.984 -8.055 1 58.94 101 ILE A C 1
ATOM 765 O O . ILE A 1 101 ? 29.359 -24.047 -8.07 1 58.94 101 ILE A O 1
ATOM 769 N N . ALA A 1 102 ? 28.328 -22.453 -9.062 1 61.22 102 ALA A N 1
ATOM 770 C CA . ALA A 1 102 ? 28.547 -23.078 -10.367 1 61.22 102 ALA A CA 1
ATOM 771 C C . ALA A 1 102 ? 30.047 -23.203 -10.664 1 61.22 102 ALA A C 1
ATOM 773 O O . ALA A 1 102 ? 30.484 -24.25 -11.148 1 61.22 102 ALA A O 1
ATOM 774 N N . ASP A 1 103 ? 30.672 -22.094 -10.352 1 63.25 103 ASP A N 1
ATOM 775 C CA . ASP A 1 103 ? 32.125 -22.125 -10.57 1 63.25 103 ASP A CA 1
ATOM 776 C C . ASP A 1 103 ? 32.781 -23.188 -9.688 1 63.25 103 ASP A C 1
ATOM 778 O O . ASP A 1 103 ? 33.688 -23.891 -10.133 1 63.25 103 ASP A O 1
ATOM 782 N N . HIS A 1 104 ? 32.375 -23.219 -8.562 1 60.19 104 HIS A N 1
ATOM 783 C CA . HIS A 1 104 ? 32.906 -24.219 -7.641 1 60.19 104 HIS A CA 1
ATOM 784 C C . HIS A 1 104 ? 32.562 -25.625 -8.094 1 60.19 104 HIS A C 1
ATOM 786 O O . HIS A 1 104 ? 33.438 -26.5 -8.102 1 60.19 104 HIS A O 1
ATOM 792 N N . ALA A 1 105 ? 31.453 -25.844 -8.484 1 61.19 105 ALA A N 1
ATOM 793 C CA . ALA A 1 105 ? 31.047 -27.156 -8.977 1 61.19 105 ALA A CA 1
ATOM 794 C C . ALA A 1 105 ? 31.828 -27.547 -10.227 1 61.19 105 ALA A C 1
ATOM 796 O O . ALA A 1 105 ? 32.25 -28.703 -10.367 1 61.19 105 ALA A O 1
ATOM 797 N N . ARG A 1 106 ? 32 -26.641 -10.945 1 60.97 106 ARG A N 1
ATOM 798 C CA . ARG A 1 106 ? 32.844 -26.906 -12.117 1 60.97 106 ARG A CA 1
ATOM 799 C C . ARG A 1 106 ? 34.281 -27.234 -11.727 1 60.97 106 ARG A C 1
ATOM 801 O O . ARG A 1 106 ? 34.875 -28.141 -12.281 1 60.97 106 ARG A O 1
ATOM 808 N N . ARG A 1 107 ? 34.719 -26.625 -10.789 1 61.28 107 ARG A N 1
ATOM 809 C CA . ARG A 1 107 ? 36.094 -26.875 -10.32 1 61.28 107 ARG A CA 1
ATOM 810 C C . ARG A 1 107 ? 36.188 -28.234 -9.641 1 61.28 107 ARG A C 1
ATOM 812 O O . ARG A 1 107 ? 37.125 -28.984 -9.867 1 61.28 107 ARG A O 1
ATOM 819 N N . VAL A 1 108 ? 35.25 -28.5 -8.859 1 60.09 108 VAL A N 1
ATOM 820 C CA . VAL A 1 108 ? 35.25 -29.797 -8.18 1 60.09 108 VAL A CA 1
ATOM 821 C C . VAL A 1 108 ? 35.062 -30.922 -9.195 1 60.09 108 VAL A C 1
ATOM 823 O O . VAL A 1 108 ? 35.75 -31.953 -9.125 1 60.09 108 VAL A O 1
ATOM 826 N N . ALA A 1 109 ? 34.281 -30.703 -10.07 1 64.19 109 ALA A N 1
ATOM 827 C CA . ALA A 1 109 ? 34.062 -31.688 -11.141 1 64.19 109 ALA A CA 1
ATOM 828 C C . ALA A 1 109 ? 35.344 -31.844 -11.977 1 64.19 109 ALA A C 1
ATOM 830 O O . ALA A 1 109 ? 35.719 -32.969 -12.352 1 64.19 109 ALA A O 1
ATOM 831 N N . ALA A 1 110 ? 36 -30.906 -12.148 1 61.38 110 ALA A N 1
ATOM 832 C CA . ALA A 1 110 ? 37.25 -30.938 -12.906 1 61.38 110 ALA A CA 1
ATOM 833 C C . ALA A 1 110 ? 38.375 -31.578 -12.094 1 61.38 110 ALA A C 1
ATOM 835 O O . ALA A 1 110 ? 39.25 -32.25 -12.641 1 61.38 110 ALA A O 1
ATOM 836 N N . ALA A 1 111 ? 38.281 -31.312 -10.875 1 57.62 111 ALA A N 1
ATOM 837 C CA . ALA A 1 111 ? 39.312 -31.891 -10 1 57.62 111 ALA A CA 1
ATOM 838 C C . ALA A 1 111 ? 39.062 -33.375 -9.758 1 57.62 111 ALA A C 1
ATOM 840 O O . ALA A 1 111 ? 40 -34.125 -9.547 1 57.62 111 ALA A O 1
ATOM 841 N N . GLY A 1 112 ? 37.812 -33.688 -9.594 1 59.03 112 GLY A N 1
ATOM 842 C CA . GLY A 1 112 ? 37.438 -35.094 -9.398 1 59.03 112 GLY A CA 1
ATOM 843 C C . GLY A 1 112 ? 37.719 -35.938 -10.609 1 59.03 112 GLY A C 1
AT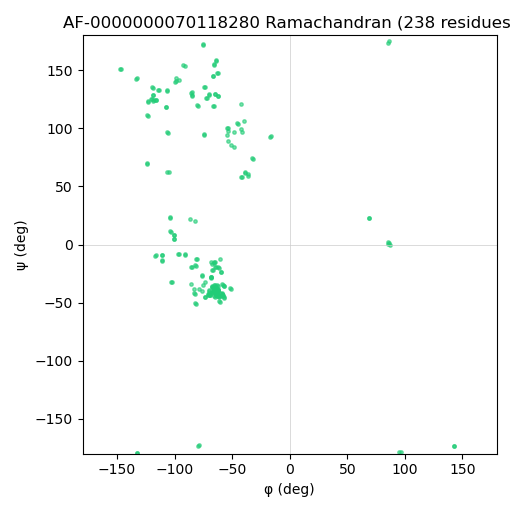OM 844 O O . GLY A 1 112 ? 37.812 -37.156 -10.5 1 59.03 112 GLY A O 1
ATOM 845 N N . ASP A 1 113 ? 37.562 -35.375 -11.688 1 53.31 113 ASP A N 1
ATOM 846 C CA . ASP A 1 113 ? 37.875 -36.156 -12.891 1 53.31 113 ASP A CA 1
ATOM 847 C C . ASP A 1 113 ? 39.375 -36.5 -12.938 1 53.31 113 ASP A C 1
ATOM 849 O O . ASP A 1 113 ? 39.781 -37.344 -13.742 1 53.31 113 ASP A O 1
ATOM 853 N N . GLY A 1 114 ? 40.156 -35.812 -12.117 1 50.12 114 GLY A N 1
ATOM 854 C CA . GLY A 1 114 ? 41.594 -36.156 -12.148 1 50.12 114 GLY A CA 1
ATOM 855 C C . GLY A 1 114 ? 41.906 -37.344 -11.289 1 50.12 114 GLY A C 1
ATOM 856 O O . GLY A 1 114 ? 43.031 -37.844 -11.312 1 50.12 114 GLY A O 1
ATOM 857 N N . SER A 1 115 ? 41.25 -37.438 -10.141 1 44.97 115 SER A N 1
ATOM 858 C CA . SER A 1 115 ? 41.812 -38.438 -9.227 1 44.97 115 SER A CA 1
ATOM 859 C C . SER A 1 115 ? 41.344 -39.844 -9.555 1 44.97 115 SER A C 1
ATOM 861 O O . SER A 1 115 ? 40.469 -40.375 -8.859 1 44.97 115 SER A O 1
ATOM 863 N N . ALA A 1 116 ? 40.875 -40.125 -10.727 1 47.03 116 ALA A N 1
ATOM 864 C CA . ALA A 1 116 ? 40.75 -41.594 -10.922 1 47.03 116 ALA A CA 1
ATOM 865 C C . ALA A 1 116 ? 42.062 -42.312 -10.648 1 47.03 116 ALA A C 1
ATOM 867 O O . ALA A 1 116 ? 43.062 -42 -11.297 1 47.03 116 ALA A O 1
ATOM 868 N N . PRO A 1 117 ? 42.281 -42.719 -9.328 1 45.97 117 PRO A N 1
ATOM 869 C CA . PRO A 1 117 ? 43.469 -43.562 -9.086 1 45.97 117 PRO A CA 1
ATOM 870 C C . PRO A 1 117 ? 43.562 -44.719 -10.062 1 45.97 117 PRO A C 1
ATOM 872 O O . PRO A 1 117 ? 42.562 -45.281 -10.469 1 45.97 117 PRO A O 1
ATOM 875 N N . HIS A 1 118 ? 44.312 -44.594 -11.109 1 42.03 118 HIS A N 1
ATOM 876 C CA . HIS A 1 118 ? 44.812 -45.719 -11.906 1 42.03 118 HIS A CA 1
ATOM 877 C C . HIS A 1 118 ? 45.281 -46.844 -11.008 1 42.03 118 HIS A C 1
ATOM 879 O O . HIS A 1 118 ? 46.344 -46.75 -10.398 1 42.03 118 HIS A O 1
ATOM 885 N N . GLY A 1 119 ? 44.5 -47.375 -10.195 1 36.06 119 GLY A N 1
ATOM 886 C CA . GLY A 1 119 ? 44.875 -48.594 -9.492 1 36.06 119 GLY A CA 1
ATOM 887 C C . GLY A 1 119 ? 45.312 -49.688 -10.43 1 36.06 119 GLY A C 1
ATOM 888 O O . GLY A 1 119 ? 44.688 -49.969 -11.453 1 36.06 119 GLY A O 1
ATOM 889 N N . ALA A 1 120 ? 46.625 -49.938 -10.625 1 45.06 120 ALA A N 1
ATOM 890 C CA . ALA A 1 120 ? 47.312 -51.094 -11.195 1 45.06 120 ALA A CA 1
ATOM 891 C C . ALA A 1 120 ? 46.688 -52.375 -10.68 1 45.06 120 ALA A C 1
ATOM 893 O O . ALA A 1 120 ? 46.5 -52.531 -9.477 1 45.06 120 ALA A O 1
ATOM 894 N N . ALA A 1 121 ? 46.156 -53.281 -11.594 1 31.89 121 ALA A N 1
ATOM 895 C CA . ALA A 1 121 ? 46.062 -54.719 -11.336 1 31.89 121 ALA A CA 1
ATOM 896 C C . ALA A 1 121 ? 47.438 -55.344 -11.07 1 31.89 121 ALA A C 1
ATOM 898 O O . ALA A 1 121 ? 48.438 -54.875 -11.633 1 31.89 121 ALA A O 1
ATOM 899 N N . MET B 1 1 ? 4.324 26.188 -20.562 1 25.86 1 MET B N 1
ATOM 900 C CA . MET B 1 1 ? 4.59 24.766 -20.406 1 25.86 1 MET B CA 1
ATOM 901 C C . MET B 1 1 ? 3.619 24.125 -19.422 1 25.86 1 MET B C 1
ATOM 903 O O . MET B 1 1 ? 3.6 24.5 -18.234 1 25.86 1 MET B O 1
ATOM 907 N N . VAL B 1 2 ? 2.418 23.828 -19.875 1 31.31 2 VAL B N 1
ATOM 908 C CA . VAL B 1 2 ? 1.345 23.25 -19.078 1 31.31 2 VAL B CA 1
ATOM 909 C C . VAL B 1 2 ? 1.87 22.016 -18.328 1 31.31 2 VAL B C 1
ATOM 911 O O . VAL B 1 2 ? 2.521 21.156 -18.922 1 31.31 2 VAL B O 1
ATOM 914 N N . ARG B 1 3 ? 2.441 22.25 -17.203 1 30.8 3 ARG B N 1
ATOM 915 C CA . ARG B 1 3 ? 2.816 21.109 -16.391 1 30.8 3 ARG B CA 1
ATOM 916 C C . ARG B 1 3 ? 1.83 19.953 -16.562 1 30.8 3 ARG B C 1
ATOM 918 O O . ARG B 1 3 ? 0.64 20.109 -16.281 1 30.8 3 ARG B O 1
ATOM 925 N N . VAL B 1 4 ? 1.907 19.328 -17.609 1 33.66 4 VAL B N 1
ATOM 926 C CA . VAL B 1 4 ? 1.111 18.125 -17.781 1 33.66 4 VAL B CA 1
ATOM 927 C C . VAL B 1 4 ? 1.087 17.344 -16.469 1 33.66 4 VAL B C 1
ATOM 929 O O . VAL B 1 4 ? 2.109 16.797 -16.047 1 33.66 4 VAL B O 1
ATOM 932 N N . THR B 1 5 ? 0.546 17.906 -15.391 1 40.94 5 THR B N 1
ATOM 933 C CA . THR B 1 5 ? 0.327 17.125 -14.18 1 40.94 5 THR B CA 1
ATOM 934 C C . THR B 1 5 ? -0.088 15.695 -14.531 1 40.94 5 THR B C 1
ATOM 936 O O . THR B 1 5 ? -1.121 15.484 -15.172 1 40.94 5 THR B O 1
ATOM 939 N N . THR B 1 6 ? 0.643 14.961 -15.211 1 47.59 6 THR B N 1
ATOM 940 C CA . THR B 1 6 ? 0.27 13.57 -15.422 1 47.59 6 THR B CA 1
ATOM 941 C C . THR B 1 6 ? -0.789 13.133 -14.414 1 47.59 6 THR B C 1
ATOM 943 O O . THR B 1 6 ? -0.629 13.336 -13.211 1 47.59 6 THR B O 1
ATOM 946 N N . SER B 1 7 ? -2.102 13.266 -14.844 1 65.25 7 SER B N 1
ATOM 947 C CA . SER B 1 7 ? -3.348 13.039 -14.117 1 65.25 7 SER B CA 1
ATOM 948 C C . SER B 1 7 ? -3.27 11.773 -13.266 1 65.25 7 SER B C 1
ATOM 950 O O . SER B 1 7 ? -2.867 10.719 -13.75 1 65.25 7 SER B O 1
ATOM 952 N N . PHE B 1 8 ? -3.023 11.945 -12.008 1 81.81 8 PHE B N 1
ATOM 953 C CA . PHE B 1 8 ? -3.051 10.859 -11.039 1 81.81 8 PHE B CA 1
ATOM 954 C C . PHE B 1 8 ? -4.285 9.992 -11.227 1 81.81 8 PHE B C 1
ATOM 956 O O . PHE B 1 8 ? -5.414 10.477 -11.156 1 81.81 8 PHE B O 1
ATOM 963 N N . ASP B 1 9 ? -4.012 8.703 -11.867 1 94.38 9 ASP B N 1
ATOM 964 C CA . ASP B 1 9 ? -5.086 7.738 -12.055 1 94.38 9 ASP B CA 1
ATOM 965 C C . ASP B 1 9 ? -4.949 6.57 -11.078 1 94.38 9 ASP B C 1
ATOM 967 O O . ASP B 1 9 ? -4.25 5.594 -11.359 1 94.38 9 ASP B O 1
ATOM 971 N N . PRO B 1 10 ? -5.676 6.676 -10 1 97 10 PRO B N 1
ATOM 972 C CA . PRO B 1 10 ? -5.559 5.617 -9 1 97 10 PRO B CA 1
ATOM 973 C C . PRO B 1 10 ? -5.918 4.238 -9.547 1 97 10 PRO B C 1
ATOM 975 O O . PRO B 1 10 ? -5.336 3.232 -9.141 1 97 10 PRO B O 1
ATOM 978 N N . ALA B 1 11 ? -6.875 4.184 -10.469 1 97.5 11 ALA B N 1
ATOM 979 C CA . ALA B 1 11 ? -7.262 2.904 -11.055 1 97.5 11 ALA B CA 1
ATOM 980 C C . ALA B 1 11 ? -6.098 2.273 -11.812 1 97.5 11 ALA B C 1
ATOM 982 O O . ALA B 1 11 ? -5.895 1.058 -11.75 1 97.5 11 ALA B O 1
ATOM 983 N N . ALA B 1 12 ? -5.359 3.115 -12.5 1 96.88 12 ALA B N 1
ATOM 984 C CA . ALA B 1 12 ? -4.191 2.617 -13.219 1 96.88 12 ALA B CA 1
ATOM 985 C C . ALA B 1 12 ? -3.146 2.064 -12.258 1 96.88 12 ALA B C 1
ATOM 987 O O . ALA B 1 12 ? -2.512 1.045 -12.539 1 96.88 12 ALA B O 1
ATOM 988 N N . VAL B 1 13 ? -2.986 2.697 -11.141 1 96.44 13 VAL B N 1
ATOM 989 C CA . VAL B 1 13 ? -2.006 2.264 -10.148 1 96.44 13 VAL B CA 1
ATOM 990 C C . VAL B 1 13 ? -2.426 0.918 -9.562 1 96.44 13 VAL B C 1
ATOM 992 O O . VAL B 1 13 ? -1.599 0.018 -9.398 1 96.44 13 VAL B O 1
ATOM 995 N N . ILE B 1 14 ? -3.719 0.754 -9.281 1 98.31 14 ILE B N 1
ATOM 996 C CA . ILE B 1 14 ? -4.227 -0.501 -8.742 1 98.31 14 ILE B CA 1
ATOM 997 C C . ILE B 1 14 ? -4.039 -1.619 -9.766 1 98.31 14 ILE B C 1
ATOM 999 O O . ILE B 1 14 ? -3.594 -2.717 -9.422 1 98.31 14 ILE B O 1
ATOM 1003 N N . ALA B 1 15 ? -4.297 -1.285 -11.023 1 98.12 15 ALA B N 1
ATOM 1004 C CA . ALA B 1 15 ? -4.129 -2.273 -12.078 1 98.12 15 ALA B CA 1
ATOM 1005 C C . ALA B 1 15 ? -2.67 -2.703 -12.203 1 98.12 15 ALA B C 1
ATOM 1007 O O . ALA B 1 15 ? -2.375 -3.895 -12.336 1 98.12 15 ALA B O 1
ATOM 1008 N N . GLU B 1 16 ? -1.785 -1.774 -12.148 1 96.06 16 GLU B N 1
ATOM 1009 C CA . GLU B 1 16 ? -0.356 -2.061 -12.227 1 96.06 16 GLU B CA 1
ATOM 1010 C C . GLU B 1 16 ? 0.101 -2.924 -11.055 1 96.06 16 GLU B C 1
ATOM 1012 O O . GLU B 1 16 ? 0.915 -3.834 -11.227 1 96.06 16 GLU B O 1
ATOM 1017 N N . PHE B 1 17 ? -0.405 -2.646 -9.922 1 97.19 17 PHE B N 1
ATOM 1018 C CA . PHE B 1 17 ? -0.093 -3.432 -8.734 1 97.19 17 PHE B CA 1
ATOM 1019 C C . PHE B 1 17 ? -0.514 -4.883 -8.922 1 97.19 17 PHE B C 1
ATOM 1021 O O . PHE B 1 17 ? 0.263 -5.801 -8.641 1 97.19 17 PHE B O 1
ATOM 1028 N N . ILE B 1 18 ? -1.74 -5.07 -9.359 1 98 18 ILE B N 1
ATOM 1029 C CA . ILE B 1 18 ? -2.266 -6.414 -9.578 1 98 18 ILE B CA 1
ATOM 1030 C C . ILE B 1 18 ? -1.387 -7.152 -10.586 1 98 18 ILE B C 1
ATOM 1032 O O . ILE B 1 18 ? -0.996 -8.297 -10.352 1 98 18 ILE B O 1
ATOM 1036 N N . ASP B 1 19 ? -1.008 -6.465 -11.648 1 95.12 19 ASP B N 1
ATOM 1037 C CA . ASP B 1 19 ? -0.19 -7.066 -12.695 1 95.12 19 ASP B CA 1
ATOM 1038 C C . ASP B 1 19 ? 1.174 -7.492 -12.156 1 95.12 19 ASP B C 1
ATOM 1040 O O . ASP B 1 19 ? 1.739 -8.492 -12.594 1 95.12 19 ASP B O 1
ATOM 1044 N N . ALA B 1 20 ? 1.639 -6.727 -11.273 1 92.12 20 ALA B N 1
ATOM 1045 C CA . ALA B 1 20 ? 2.967 -6.969 -10.719 1 92.12 20 ALA B CA 1
ATOM 1046 C C . ALA B 1 20 ? 2.941 -8.125 -9.727 1 92.12 20 ALA B C 1
ATOM 1048 O O . ALA B 1 20 ? 3.938 -8.836 -9.562 1 92.12 20 ALA B O 1
ATOM 1049 N N . VAL B 1 21 ? 1.831 -8.398 -9.078 1 94.56 21 VAL B N 1
ATOM 1050 C CA . VAL B 1 21 ? 1.755 -9.336 -7.961 1 94.56 21 VAL B CA 1
ATOM 1051 C C . VAL B 1 21 ? 1.153 -10.656 -8.43 1 94.56 21 VAL B C 1
ATOM 1053 O O . VAL B 1 21 ? 1.553 -11.727 -7.965 1 94.56 21 VAL B O 1
ATOM 1056 N N . ALA B 1 22 ? 0.255 -10.594 -9.383 1 94.25 22 ALA B N 1
ATOM 1057 C CA . ALA B 1 22 ? -0.551 -11.727 -9.82 1 94.25 22 ALA B CA 1
ATOM 1058 C C . ALA B 1 22 ? 0.333 -12.891 -10.273 1 94.25 22 ALA B C 1
ATOM 1060 O O . ALA B 1 22 ? 0.035 -14.055 -9.984 1 94.25 22 ALA B O 1
ATOM 1061 N N . PRO B 1 23 ? 1.493 -12.609 -10.906 1 89.69 23 PRO B N 1
ATOM 1062 C CA . PRO B 1 23 ? 2.311 -13.727 -11.398 1 89.69 23 PRO B CA 1
ATOM 1063 C C . PRO B 1 23 ? 2.865 -14.594 -10.273 1 89.69 23 PRO B C 1
ATOM 1065 O O . PRO B 1 23 ? 3.293 -15.727 -10.508 1 89.69 23 PRO B O 1
ATOM 1068 N N . TYR B 1 24 ? 2.842 -14.148 -9.078 1 89.19 24 TYR B N 1
ATOM 1069 C CA . TYR B 1 24 ? 3.438 -14.875 -7.961 1 89.19 24 TYR B CA 1
ATOM 1070 C C . TYR B 1 24 ? 2.373 -15.609 -7.156 1 89.19 24 TYR B C 1
ATOM 1072 O O . TYR B 1 24 ? 2.676 -16.234 -6.137 1 89.19 24 TYR B O 1
ATOM 1080 N N . ASP B 1 25 ? 1.147 -15.539 -7.656 1 90.31 25 ASP B N 1
ATOM 1081 C CA . ASP B 1 25 ? 0.056 -16.25 -7.004 1 90.31 25 ASP B CA 1
ATOM 1082 C C . ASP B 1 25 ? 0.254 -17.766 -7.109 1 90.31 25 ASP B C 1
ATOM 1084 O O . ASP B 1 25 ? 0.333 -18.312 -8.211 1 90.31 25 ASP B O 1
ATOM 1088 N N . PRO B 1 26 ? 0.363 -18.422 -6.031 1 88.19 26 PRO B N 1
ATOM 1089 C CA . PRO B 1 26 ? 0.535 -19.875 -6.074 1 88.19 26 PRO B CA 1
ATOM 1090 C C . PRO B 1 26 ? -0.698 -20.609 -6.609 1 88.19 26 PRO B C 1
ATOM 1092 O O . PRO B 1 26 ? -0.608 -21.766 -7.012 1 88.19 26 PRO B O 1
ATOM 1095 N N . HIS B 1 27 ? -1.864 -19.938 -6.516 1 91.94 27 HIS B N 1
ATOM 1096 C CA . HIS B 1 27 ? -3.113 -20.5 -7 1 91.94 27 HIS B CA 1
ATOM 1097 C C . HIS B 1 27 ? -3.791 -19.578 -8.008 1 91.94 27 HIS B C 1
ATOM 1099 O O . HIS B 1 27 ? -4.891 -19.094 -7.758 1 91.94 27 HIS B O 1
ATOM 1105 N N . PRO B 1 28 ? -3.172 -19.469 -9.18 1 89.06 28 PRO B N 1
ATOM 1106 C CA . PRO B 1 28 ? -3.68 -18.484 -10.141 1 89.06 28 PRO B CA 1
ATOM 1107 C C . PRO B 1 28 ? -5.059 -18.859 -10.688 1 89.06 28 PRO B C 1
ATOM 1109 O O . PRO B 1 28 ? -5.793 -17.984 -11.156 1 89.06 28 PRO B O 1
ATOM 1112 N N . ASP B 1 29 ? -5.484 -20.062 -10.508 1 93.19 29 ASP B N 1
ATOM 1113 C CA . ASP B 1 29 ? -6.754 -20.516 -11.078 1 93.19 29 ASP B CA 1
ATOM 1114 C C . ASP B 1 29 ? -7.875 -20.438 -10.047 1 93.19 29 ASP B C 1
ATOM 1116 O O . ASP B 1 29 ? -9.039 -20.672 -10.367 1 93.19 29 ASP B O 1
ATOM 1120 N N . ALA B 1 30 ? -7.504 -20.156 -8.836 1 95.19 30 ALA B N 1
ATOM 1121 C CA . ALA B 1 30 ? -8.523 -20.016 -7.797 1 95.19 30 ALA B CA 1
ATOM 1122 C C . ALA B 1 30 ? -9.398 -18.797 -8.062 1 95.19 30 ALA B C 1
ATOM 1124 O O . ALA B 1 30 ? -8.93 -17.781 -8.586 1 95.19 30 ALA B O 1
ATOM 1125 N N . PRO B 1 31 ? -10.688 -18.891 -7.723 1 95.88 31 PRO B N 1
ATOM 1126 C CA . PRO B 1 31 ? -11.578 -17.734 -7.895 1 95.88 31 PRO B CA 1
ATOM 1127 C C . PRO B 1 31 ? -11.195 -16.547 -7.012 1 95.88 31 PRO B C 1
ATOM 1129 O O . PRO B 1 31 ? -10.547 -16.734 -5.977 1 95.88 31 PRO B O 1
ATOM 1132 N N . PRO B 1 32 ? -11.633 -15.414 -7.441 1 97 32 PRO B N 1
ATOM 1133 C CA . PRO B 1 32 ? -11.391 -14.242 -6.598 1 97 32 PRO B CA 1
ATOM 1134 C C . PRO B 1 32 ? -12.07 -14.336 -5.238 1 97 32 PRO B C 1
ATOM 1136 O O . PRO B 1 32 ? -13.148 -14.93 -5.125 1 97 32 PRO B O 1
ATOM 1139 N N . VAL B 1 33 ? -11.43 -13.758 -4.277 1 96.56 33 VAL B N 1
ATOM 1140 C CA . VAL B 1 33 ? -11.961 -13.812 -2.922 1 96.56 33 VAL B CA 1
ATOM 1141 C C . VAL B 1 33 ? -12.43 -12.422 -2.49 1 96.56 33 VAL B C 1
ATOM 1143 O O . VAL B 1 33 ? -13.047 -12.273 -1.433 1 96.56 33 VAL B O 1
ATOM 1146 N N . ALA B 1 34 ? -12.125 -11.406 -3.287 1 97.5 34 ALA B N 1
ATOM 1147 C CA . ALA B 1 34 ? -12.523 -10.031 -2.982 1 97.5 34 ALA B CA 1
ATOM 1148 C C . ALA B 1 34 ? -12.797 -9.25 -4.262 1 97.5 34 ALA B C 1
ATOM 1150 O O . ALA B 1 34 ? -12.25 -9.562 -5.32 1 97.5 34 ALA B O 1
ATOM 1151 N N . LEU B 1 35 ? -13.68 -8.273 -4.152 1 98.56 35 LEU B N 1
ATOM 1152 C CA . LEU B 1 35 ? -13.922 -7.281 -5.195 1 98.56 35 LEU B CA 1
ATOM 1153 C C . LEU B 1 35 ? -13.602 -5.879 -4.691 1 98.56 35 LEU B C 1
ATOM 1155 O O . LEU B 1 35 ? -14.109 -5.453 -3.654 1 98.56 35 LEU B O 1
ATOM 1159 N N . LEU B 1 36 ? -12.742 -5.262 -5.41 1 98.69 36 LEU B N 1
ATOM 1160 C CA . LEU B 1 36 ? -12.375 -3.883 -5.109 1 98.69 36 LEU B CA 1
ATOM 1161 C C . LEU B 1 36 ? -12.969 -2.926 -6.137 1 98.69 36 LEU B C 1
ATOM 1163 O O . LEU B 1 36 ? -12.688 -3.037 -7.332 1 98.69 36 LEU B O 1
ATOM 1167 N N . GLY B 1 37 ? -13.812 -2.049 -5.66 1 98.56 37 GLY B N 1
ATOM 1168 C CA . GLY B 1 37 ? -14.367 -1.013 -6.512 1 98.56 37 GLY B CA 1
ATOM 1169 C C . GLY B 1 37 ? -13.789 0.363 -6.238 1 98.56 37 GLY B C 1
ATOM 1170 O O . GLY B 1 37 ? -13.633 0.755 -5.078 1 98.56 37 GLY B O 1
ATOM 1171 N N . LEU B 1 38 ? -13.43 1.013 -7.277 1 98.56 38 LEU B N 1
ATOM 1172 C CA . LEU B 1 38 ? -12.922 2.377 -7.18 1 98.56 38 LEU B CA 1
ATOM 1173 C C . LEU B 1 38 ? -13.75 3.324 -8.047 1 98.56 38 LEU B C 1
ATOM 1175 O O . LEU B 1 38 ? -13.938 3.076 -9.242 1 98.56 38 LEU B O 1
ATOM 1179 N N . ARG B 1 39 ? -14.258 4.312 -7.391 1 98 39 ARG B N 1
ATOM 1180 C CA . ARG B 1 39 ? -14.945 5.383 -8.102 1 98 39 ARG B CA 1
ATOM 1181 C C . ARG B 1 39 ? -14.219 6.711 -7.934 1 98 39 ARG B C 1
ATOM 1183 O O . ARG B 1 39 ? -13.93 7.129 -6.812 1 98 39 ARG B O 1
ATOM 1190 N N . THR B 1 40 ? -13.867 7.332 -9.047 1 96.56 40 THR B N 1
ATOM 1191 C CA . THR B 1 40 ? -13.258 8.656 -9.086 1 96.56 40 THR B CA 1
ATOM 1192 C C . THR B 1 40 ? -13.945 9.539 -10.125 1 96.56 40 THR B C 1
ATOM 1194 O O . THR B 1 40 ? -14.914 9.117 -10.758 1 96.56 40 THR B O 1
ATOM 1197 N N . ALA B 1 41 ? -13.391 10.805 -10.195 1 93.81 41 ALA B N 1
ATOM 1198 C CA . ALA B 1 41 ? -13.891 11.695 -11.242 1 93.81 41 ALA B CA 1
ATOM 1199 C C . ALA B 1 41 ? -13.617 11.117 -12.625 1 93.81 41 ALA B C 1
ATOM 1201 O O . ALA B 1 41 ? -14.273 11.484 -13.602 1 93.81 41 ALA B O 1
ATOM 1202 N N . LEU B 1 42 ? -12.656 10.188 -12.711 1 92.69 42 LEU B N 1
ATOM 1203 C CA . LEU B 1 42 ? -12.242 9.609 -13.984 1 92.69 42 LEU B CA 1
ATOM 1204 C C . LEU B 1 42 ? -13.133 8.445 -14.375 1 92.69 42 LEU B C 1
ATOM 1206 O O . LEU B 1 42 ? -13.133 8.008 -15.531 1 92.69 42 LEU B O 1
ATOM 1210 N N . GLY B 1 43 ? -13.844 7.867 -13.453 1 94.62 43 GLY B N 1
ATOM 1211 C CA . GLY B 1 43 ? -14.719 6.742 -13.742 1 94.62 43 GLY B CA 1
ATOM 1212 C C . GLY B 1 43 ? -14.742 5.707 -12.633 1 94.62 43 GLY B C 1
ATOM 1213 O O . GLY B 1 43 ? -14.273 5.969 -11.523 1 94.62 43 GLY B O 1
ATOM 1214 N N . ASP B 1 44 ? -15.422 4.629 -12.961 1 96.88 44 ASP B N 1
ATOM 1215 C CA . ASP B 1 44 ? -15.562 3.504 -12.039 1 96.88 44 ASP B CA 1
ATOM 1216 C C . ASP B 1 44 ? -14.844 2.268 -12.57 1 96.88 44 ASP B C 1
ATOM 1218 O O . ASP B 1 44 ? -14.867 1.995 -13.773 1 96.88 44 ASP B O 1
ATOM 1222 N N . GLU B 1 45 ? -14.102 1.648 -11.719 1 97.69 45 GLU B N 1
ATOM 1223 C CA . GLU B 1 45 ? -13.438 0.397 -12.062 1 97.69 45 GLU B CA 1
ATOM 1224 C C . GLU B 1 45 ? -13.609 -0.645 -10.969 1 97.69 45 GLU B C 1
ATOM 1226 O O . GLU B 1 45 ? -13.664 -0.302 -9.781 1 97.69 45 GLU B O 1
ATOM 1231 N N . ILE B 1 46 ? -13.773 -1.878 -11.359 1 98.56 46 ILE B N 1
ATOM 1232 C CA . ILE B 1 46 ? -13.875 -2.996 -10.43 1 98.56 46 ILE B CA 1
ATOM 1233 C C . ILE B 1 46 ? -12.734 -3.98 -10.672 1 98.56 46 ILE B C 1
ATOM 1235 O O . ILE B 1 46 ? -12.445 -4.332 -11.82 1 98.56 46 ILE B O 1
ATOM 1239 N N . PHE B 1 47 ? -12.141 -4.406 -9.578 1 98.5 47 PHE B N 1
ATOM 1240 C CA . PHE B 1 47 ? -11.016 -5.328 -9.648 1 98.5 47 PHE B CA 1
ATOM 1241 C C . PHE B 1 47 ? -11.297 -6.594 -8.852 1 98.5 47 PHE B C 1
ATOM 1243 O O . PHE B 1 47 ? -11.359 -6.559 -7.621 1 98.5 47 PHE B O 1
ATOM 1250 N N . PRO B 1 48 ? -11.477 -7.754 -9.508 1 98.38 48 PRO B N 1
ATOM 1251 C CA . PRO B 1 48 ? -11.469 -9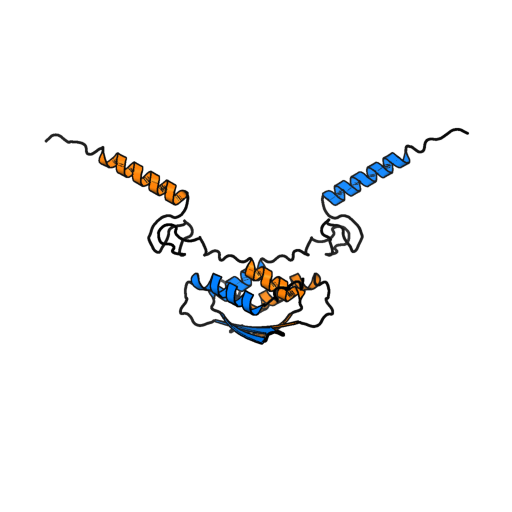.016 -8.766 1 98.38 48 PRO B CA 1
ATOM 1252 C C . PRO B 1 48 ? -10.078 -9.383 -8.242 1 98.38 48 PRO B C 1
ATOM 1254 O O . PRO B 1 48 ? -9.102 -9.336 -8.984 1 98.38 48 PRO B O 1
ATOM 1257 N N . LEU B 1 49 ? -10.016 -9.68 -7.004 1 97.69 49 LEU B N 1
ATOM 1258 C CA . LEU B 1 49 ? -8.727 -9.945 -6.375 1 97.69 49 LEU B CA 1
ATOM 1259 C C . LEU B 1 49 ? -8.68 -11.367 -5.82 1 97.69 49 LEU B C 1
ATOM 1261 O O . LEU B 1 49 ? -9.594 -11.789 -5.105 1 97.69 49 LEU B O 1
ATOM 1265 N N . GLY B 1 50 ? -7.605 -12.094 -6.203 1 96.56 50 GLY B N 1
ATOM 1266 C CA . GLY B 1 50 ? -7.328 -13.367 -5.555 1 96.56 50 GLY B CA 1
ATOM 1267 C C . GLY B 1 50 ? -6.738 -13.211 -4.164 1 96.56 50 GLY B C 1
ATOM 1268 O O . GLY B 1 50 ? -6.434 -12.102 -3.734 1 96.56 50 GLY B O 1
ATOM 1269 N N . ASP B 1 51 ? -6.637 -14.312 -3.516 1 95.81 51 ASP B N 1
ATOM 1270 C CA . ASP B 1 51 ? -6.152 -14.328 -2.137 1 95.81 51 ASP B CA 1
ATOM 1271 C C . ASP B 1 51 ? -4.758 -13.719 -2.035 1 95.81 51 ASP B C 1
ATOM 1273 O O . ASP B 1 51 ? -4.504 -12.875 -1.175 1 95.81 51 ASP B O 1
ATOM 1277 N N . HIS B 1 52 ? -3.867 -14.062 -2.93 1 95.19 52 HIS B N 1
ATOM 1278 C CA . HIS B 1 52 ? -2.492 -13.57 -2.895 1 95.19 52 HIS B CA 1
ATOM 1279 C C . HIS B 1 52 ? -2.439 -12.062 -3.1 1 95.19 52 HIS B C 1
ATOM 1281 O O . HIS B 1 52 ? -1.733 -11.359 -2.375 1 95.19 52 HIS B O 1
ATOM 1287 N N . VAL B 1 53 ? -3.256 -11.578 -3.984 1 96.94 53 VAL B N 1
ATOM 1288 C CA . VAL B 1 53 ? -3.201 -10.164 -4.359 1 96.94 53 VAL B CA 1
ATOM 1289 C C . VAL B 1 53 ? -3.777 -9.312 -3.23 1 96.94 53 VAL B C 1
ATOM 1291 O O . VAL B 1 53 ? -3.201 -8.281 -2.865 1 96.94 53 VAL B O 1
ATOM 1294 N N . ILE B 1 54 ? -4.875 -9.719 -2.699 1 97.62 54 ILE B N 1
ATOM 1295 C CA . ILE B 1 54 ? -5.477 -8.906 -1.646 1 97.62 54 ILE B CA 1
ATOM 1296 C C . ILE B 1 54 ? -4.586 -8.922 -0.407 1 97.62 54 ILE B C 1
ATOM 1298 O O . ILE B 1 54 ? -4.473 -7.918 0.298 1 97.62 54 ILE B O 1
ATOM 1302 N N . ARG B 1 55 ? -3.943 -10.023 -0.1 1 96.69 55 ARG B N 1
ATOM 1303 C CA . ARG B 1 55 ? -3 -10.07 1.012 1 96.69 55 ARG B CA 1
ATOM 1304 C C . ARG B 1 55 ? -1.795 -9.18 0.747 1 96.69 55 ARG B C 1
ATOM 1306 O O . ARG B 1 55 ? -1.32 -8.484 1.649 1 96.69 55 ARG B O 1
ATOM 1313 N N . ALA B 1 56 ? -1.327 -9.164 -0.476 1 96.62 56 ALA B N 1
ATOM 1314 C CA . ALA B 1 56 ? -0.225 -8.297 -0.87 1 96.62 56 ALA B CA 1
ATOM 1315 C C . ALA B 1 56 ? -0.613 -6.824 -0.729 1 96.62 56 ALA B C 1
ATOM 1317 O O . ALA B 1 56 ? 0.179 -6.012 -0.245 1 96.62 56 ALA B O 1
ATOM 1318 N N . MET B 1 57 ? -1.844 -6.543 -1.193 1 97.94 57 MET B N 1
ATOM 1319 C CA . MET B 1 57 ? -2.33 -5.176 -1.059 1 97.94 57 MET B CA 1
ATOM 1320 C C . MET B 1 57 ? -2.354 -4.746 0.406 1 97.94 57 MET B C 1
ATOM 1322 O O . MET B 1 57 ? -1.914 -3.646 0.742 1 97.94 57 MET B O 1
ATOM 1326 N N . CYS B 1 58 ? -2.799 -5.617 1.266 1 97.31 58 CYS B N 1
ATOM 1327 C CA . CYS B 1 58 ? -2.861 -5.312 2.691 1 97.31 58 CYS B CA 1
ATOM 1328 C C . CYS B 1 58 ? -1.463 -5.137 3.271 1 97.31 58 CYS B C 1
ATOM 1330 O O . CYS B 1 58 ? -1.233 -4.238 4.086 1 97.31 58 CYS B O 1
ATOM 1332 N N . ARG B 1 59 ? -0.546 -5.957 2.822 1 95.31 59 ARG B N 1
ATOM 1333 C CA . ARG B 1 59 ? 0.835 -5.816 3.268 1 95.31 59 ARG B CA 1
ATOM 1334 C C . ARG B 1 59 ? 1.412 -4.469 2.84 1 95.31 59 ARG B C 1
ATOM 1336 O O . ARG B 1 59 ? 2.096 -3.805 3.621 1 95.31 59 ARG B O 1
ATOM 1343 N N . ALA B 1 60 ? 1.161 -4.117 1.624 1 95.25 60 ALA B N 1
ATOM 1344 C CA . ALA B 1 60 ? 1.627 -2.832 1.104 1 95.25 60 ALA B CA 1
ATOM 1345 C C . ALA B 1 60 ? 1.108 -1.677 1.955 1 95.25 60 ALA B C 1
ATOM 1347 O O . ALA B 1 60 ? 1.874 -0.79 2.34 1 95.25 60 ALA B O 1
ATOM 1348 N N . LEU B 1 61 ? -0.194 -1.762 2.266 1 97.31 61 LEU B N 1
ATOM 1349 C CA . LEU B 1 61 ? -0.824 -0.693 3.033 1 97.31 61 LEU B CA 1
ATOM 1350 C C . LEU B 1 61 ? -0.321 -0.687 4.473 1 97.31 61 LEU B C 1
ATOM 1352 O O . LEU B 1 61 ? -0.036 0.376 5.031 1 97.31 61 LEU B O 1
ATOM 1356 N N . ALA B 1 62 ? -0.141 -1.862 5.059 1 93.69 62 ALA B N 1
ATOM 1357 C CA . ALA B 1 62 ? 0.271 -1.979 6.457 1 93.69 62 ALA B CA 1
ATOM 1358 C C . ALA B 1 62 ? 1.701 -1.484 6.648 1 93.69 62 ALA B C 1
ATOM 1360 O O . ALA B 1 62 ? 2.055 -0.988 7.723 1 93.69 62 ALA B O 1
ATOM 1361 N N . SER B 1 63 ? 2.494 -1.571 5.629 1 89.31 63 SER B N 1
ATOM 1362 C CA . SER B 1 63 ? 3.906 -1.221 5.734 1 89.31 63 SER B CA 1
ATOM 1363 C C . SER B 1 63 ? 4.137 0.248 5.395 1 89.31 63 SER B C 1
ATOM 1365 O O . SER B 1 63 ? 5.234 0.772 5.602 1 89.31 63 SER B O 1
ATOM 1367 N N . TYR B 1 64 ? 3.182 0.94 4.906 1 92.81 64 TYR B N 1
ATOM 1368 C CA . TYR B 1 64 ? 3.344 2.314 4.445 1 92.81 64 TYR B CA 1
ATOM 1369 C C . TYR B 1 64 ? 3.48 3.271 5.625 1 92.81 64 TYR B C 1
ATOM 1371 O O . TYR B 1 64 ? 2.75 3.16 6.609 1 92.81 64 TYR B O 1
ATOM 1379 N N . ARG B 1 65 ? 4.398 4.176 5.543 1 88.94 65 ARG B N 1
ATOM 1380 C CA . ARG B 1 65 ? 4.562 5.312 6.441 1 88.94 65 ARG B CA 1
ATOM 1381 C C . ARG B 1 65 ? 4.465 6.633 5.684 1 88.94 65 ARG B C 1
ATOM 1383 O O . ARG B 1 65 ? 5.184 6.852 4.711 1 88.94 65 ARG B O 1
ATOM 1390 N N . ASP B 1 66 ? 3.607 7.387 6.152 1 92 66 ASP B N 1
ATOM 1391 C CA . ASP B 1 66 ? 3.428 8.68 5.496 1 92 66 ASP B CA 1
ATOM 1392 C C . ASP B 1 66 ? 4.68 9.539 5.641 1 92 66 ASP B C 1
ATOM 1394 O O . ASP B 1 66 ? 5.215 9.688 6.738 1 92 66 ASP B O 1
ATOM 1398 N N . PRO B 1 67 ? 5.129 10.055 4.574 1 86.06 67 PRO B N 1
ATOM 1399 C CA . PRO B 1 67 ? 6.316 10.914 4.633 1 86.06 67 PRO B CA 1
ATOM 1400 C C . PRO B 1 67 ? 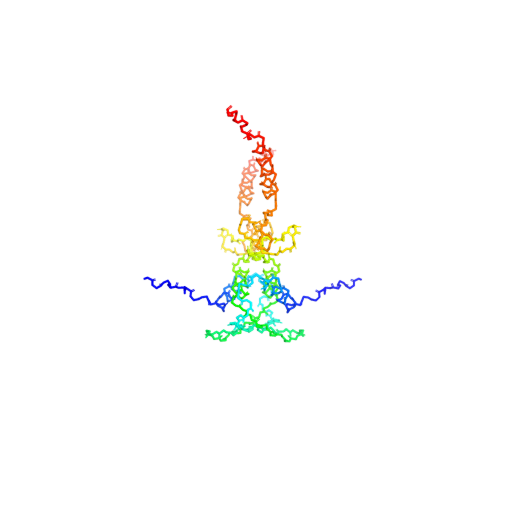6.113 12.133 5.527 1 86.06 67 PRO B C 1
ATOM 1402 O O . PRO B 1 67 ? 7.09 12.727 5.996 1 86.06 67 PRO B O 1
ATOM 1405 N N . GLU B 1 68 ? 4.902 12.469 5.688 1 85.19 68 GLU B N 1
ATOM 1406 C CA . GLU B 1 68 ? 4.602 13.625 6.523 1 85.19 68 GLU B CA 1
ATOM 1407 C C . GLU B 1 68 ? 4.605 13.25 8.008 1 85.19 68 GLU B C 1
ATOM 1409 O O . GLU B 1 68 ? 4.531 14.125 8.875 1 85.19 68 GLU B O 1
ATOM 1414 N N . ASP B 1 69 ? 4.621 11.906 8.164 1 83 69 ASP B N 1
ATOM 1415 C CA . ASP B 1 69 ? 4.82 11.477 9.547 1 83 69 ASP B CA 1
ATOM 1416 C C . ASP B 1 69 ? 6.27 11.664 9.977 1 83 69 ASP B C 1
ATOM 1418 O O . ASP B 1 69 ? 7.109 10.797 9.75 1 83 69 ASP B O 1
ATOM 1422 N N . ARG B 1 70 ? 6.566 12.664 10.539 1 77.5 70 ARG B N 1
ATOM 1423 C CA . ARG B 1 70 ? 7.926 12.961 10.977 1 77.5 70 ARG B CA 1
ATOM 1424 C C . ARG B 1 70 ? 8.07 12.766 12.484 1 77.5 70 ARG B C 1
ATOM 1426 O O . ARG B 1 70 ? 8.969 13.336 13.102 1 77.5 70 ARG B O 1
ATOM 1433 N N . GLY B 1 71 ? 7.156 11.922 12.953 1 77.44 71 GLY B N 1
ATOM 1434 C CA . GLY B 1 71 ? 7.207 11.648 14.383 1 77.44 71 GLY B CA 1
ATOM 1435 C C . GLY B 1 71 ? 6.453 12.664 15.219 1 77.44 71 GLY B C 1
ATOM 1436 O O . GLY B 1 71 ? 5.777 13.539 14.672 1 77.44 71 GLY B O 1
ATOM 1437 N N . ARG B 1 72 ? 6.418 12.32 16.422 1 77.38 72 ARG B N 1
ATOM 1438 C CA . ARG B 1 72 ? 5.719 13.188 17.359 1 77.38 72 ARG B CA 1
ATOM 1439 C C . ARG B 1 72 ? 6.699 14.086 18.109 1 77.38 72 ARG B C 1
ATOM 1441 O O . ARG B 1 72 ? 7.828 13.68 18.391 1 77.38 72 ARG B O 1
ATOM 1448 N N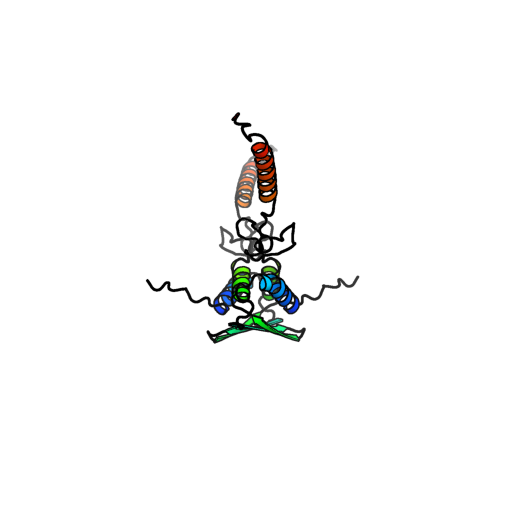 . CYS B 1 73 ? 6.223 15.188 18.234 1 78.94 73 CYS B N 1
ATOM 1449 C CA . CYS B 1 73 ? 6.996 16.109 19.062 1 78.94 73 CYS B CA 1
ATOM 1450 C C . CYS B 1 73 ? 7.113 15.594 20.484 1 78.94 73 CYS B C 1
ATOM 1452 O O . CYS B 1 73 ? 6.113 15.227 21.109 1 78.94 73 CYS B O 1
ATOM 1454 N N . VAL B 1 74 ? 8.266 15.539 20.922 1 75.81 74 VAL B N 1
ATOM 1455 C CA . VAL B 1 74 ? 8.523 14.992 22.25 1 75.81 74 VAL B CA 1
ATOM 1456 C C . VAL B 1 74 ? 7.945 15.922 23.312 1 75.81 74 VAL B C 1
ATOM 1458 O O . VAL B 1 74 ? 7.602 15.484 24.40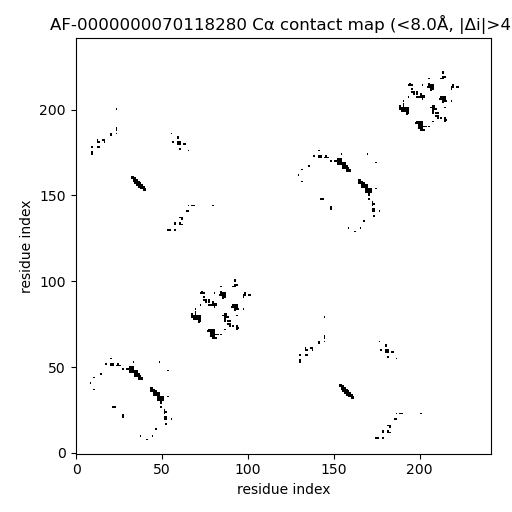6 1 75.81 74 VAL B O 1
ATOM 1461 N N . ASP B 1 75 ? 7.887 17.141 2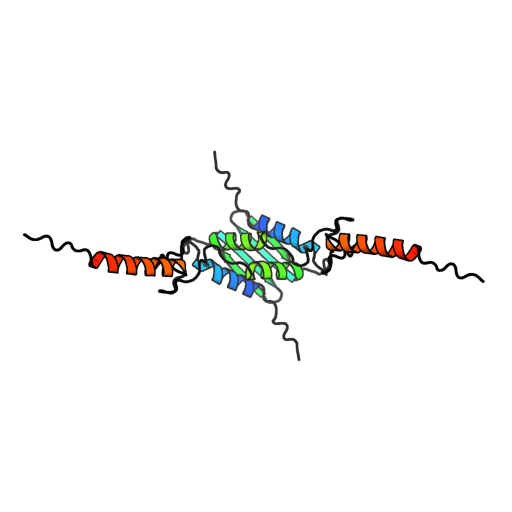3 1 77.25 75 ASP B N 1
ATOM 1462 C CA . ASP B 1 75 ? 7.461 18.141 23.969 1 77.25 75 ASP B CA 1
ATOM 1463 C C . ASP B 1 75 ? 5.941 18.203 24.062 1 77.25 75 ASP B C 1
ATOM 1465 O O . ASP B 1 75 ? 5.375 18.109 25.156 1 77.25 75 ASP B O 1
ATOM 1469 N N . CYS B 1 76 ? 5.328 18.328 22.938 1 81.88 76 CYS B N 1
ATOM 1470 C CA . CYS B 1 76 ? 3.889 18.547 23 1 81.88 76 CYS B CA 1
ATOM 1471 C C . CYS B 1 76 ? 3.131 17.328 22.484 1 81.88 76 CYS B C 1
ATOM 1473 O O . CYS B 1 76 ? 1.903 17.266 22.578 1 81.88 76 CYS B O 1
ATOM 1475 N N . GLY B 1 77 ? 3.842 16.438 21.844 1 78.19 77 GLY B N 1
ATOM 1476 C CA . GLY B 1 77 ? 3.205 15.234 21.344 1 78.19 77 GLY B CA 1
ATOM 1477 C C . GLY B 1 77 ? 2.564 15.422 19.984 1 78.19 77 GLY B C 1
ATOM 1478 O O . GLY B 1 77 ? 1.877 14.531 19.484 1 78.19 77 GLY B O 1
ATOM 1479 N N . GLY B 1 78 ? 2.701 16.578 19.453 1 74.19 78 GLY B N 1
ATOM 1480 C CA . GLY B 1 78 ? 2.123 16.859 18.156 1 74.19 78 GLY B CA 1
ATOM 1481 C C . GLY B 1 78 ? 2.752 16.062 17.031 1 74.19 78 GLY B C 1
ATOM 1482 O O . GLY B 1 78 ? 3.869 15.562 17.156 1 74.19 78 GLY B O 1
ATOM 1483 N N . ARG B 1 79 ? 1.987 15.859 15.953 1 74.81 79 ARG B N 1
ATOM 1484 C CA . ARG B 1 79 ? 2.443 15.047 14.836 1 74.81 79 ARG B CA 1
ATOM 1485 C C . ARG B 1 79 ? 2.885 15.914 13.664 1 74.81 79 ARG B C 1
ATOM 1487 O O . ARG B 1 79 ? 3.164 15.406 12.578 1 74.81 79 ARG B O 1
ATOM 1494 N N . HIS B 1 80 ? 2.988 17.156 13.906 1 74.75 80 HIS B N 1
ATOM 1495 C CA . HIS B 1 80 ? 3.248 18.078 12.812 1 74.75 80 HIS B CA 1
ATOM 1496 C C . HIS B 1 80 ? 4.691 18.562 12.836 1 74.75 80 HIS B C 1
ATOM 1498 O O . HIS B 1 80 ? 4.941 19.75 13.055 1 74.75 80 HIS B O 1
ATOM 1504 N N . LEU B 1 81 ? 5.547 17.641 12.68 1 77.94 81 LEU B N 1
ATOM 1505 C CA . LEU B 1 81 ? 6.949 18 12.508 1 77.94 81 LEU B CA 1
ATOM 1506 C C . LEU B 1 81 ? 7.254 18.312 11.039 1 77.94 81 LEU B C 1
ATOM 1508 O O . LEU B 1 81 ? 6.742 17.641 10.141 1 77.94 81 LEU B O 1
ATOM 1512 N N . ASP B 1 82 ? 7.891 19.406 10.898 1 75.31 82 ASP B N 1
ATOM 1513 C CA . ASP B 1 82 ? 8.281 19.688 9.523 1 75.31 82 ASP B CA 1
ATOM 1514 C C . ASP B 1 82 ? 9.531 18.906 9.133 1 75.31 82 ASP B C 1
ATOM 1516 O O . ASP B 1 82 ? 9.961 18 9.852 1 75.31 82 ASP B O 1
ATOM 1520 N N . GLU B 1 83 ? 10.008 19.203 7.992 1 74.38 83 GLU B N 1
ATOM 1521 C CA . GLU B 1 83 ? 11.117 18.438 7.434 1 74.38 83 GLU B CA 1
ATOM 1522 C C . GLU B 1 83 ? 12.375 18.594 8.281 1 74.38 83 GLU B C 1
ATOM 1524 O O . GLU B 1 83 ? 13.289 17.766 8.203 1 74.38 83 GLU B O 1
ATOM 1529 N N . ASN B 1 84 ? 12.359 19.641 9.062 1 72.88 84 ASN B N 1
ATOM 1530 C CA . ASN B 1 84 ? 13.5 19.891 9.938 1 72.88 84 ASN B CA 1
ATOM 1531 C C . ASN B 1 84 ? 13.219 19.438 11.367 1 72.88 84 ASN B C 1
ATOM 1533 O O . ASN B 1 84 ? 13.945 19.812 12.297 1 72.88 84 ASN B O 1
ATOM 1537 N N . LEU B 1 85 ? 12.172 18.812 11.508 1 76.12 85 LEU B N 1
ATOM 1538 C CA . LEU B 1 85 ? 11.727 18.297 12.797 1 76.12 85 LEU B CA 1
ATOM 1539 C C . LEU B 1 85 ? 11.336 19.422 13.742 1 76.12 85 LEU B C 1
ATOM 1541 O O . LEU B 1 85 ? 11.562 19.344 14.953 1 76.12 85 LEU B O 1
ATOM 1545 N N . HIS B 1 86 ? 11.023 20.5 13.133 1 78.56 86 HIS B N 1
ATOM 1546 C CA . HIS B 1 86 ? 10.398 21.609 13.859 1 78.56 86 HIS B CA 1
ATOM 1547 C C . HIS B 1 86 ? 8.906 21.359 14.07 1 78.56 86 HIS B C 1
ATOM 1549 O O . HIS B 1 86 ? 8.18 21.078 13.109 1 78.56 86 HIS B O 1
ATOM 1555 N N . CYS B 1 87 ? 8.578 21.312 15.266 1 81.56 87 CYS B N 1
ATOM 1556 C CA . CYS B 1 87 ? 7.16 21.109 15.57 1 81.56 87 CYS B CA 1
ATOM 1557 C C . CYS B 1 87 ? 6.355 22.375 15.258 1 81.56 87 CYS B C 1
ATOM 1559 O O . CYS B 1 87 ? 6.621 23.438 15.805 1 81.56 87 CYS B O 1
ATOM 1561 N N . ARG B 1 88 ? 5.391 22.234 14.516 1 78.62 88 ARG B N 1
ATOM 1562 C CA . ARG B 1 88 ? 4.59 23.391 14.109 1 78.62 88 ARG B CA 1
ATOM 1563 C C . ARG B 1 88 ? 3.578 23.75 15.188 1 78.62 88 ARG B C 1
ATOM 1565 O O . ARG B 1 88 ? 3.076 24.891 15.211 1 78.62 88 ARG B O 1
ATOM 1572 N N . ASP B 1 89 ? 3.404 22.859 15.969 1 78.56 89 ASP B N 1
ATOM 1573 C CA . ASP B 1 89 ? 2.41 23.094 17 1 78.56 89 ASP B CA 1
ATOM 1574 C C . ASP B 1 89 ? 3.012 23.875 18.172 1 78.56 89 ASP B C 1
ATOM 1576 O O . ASP B 1 89 ? 2.379 24.797 18.703 1 78.56 89 ASP B O 1
ATOM 1580 N N . CYS B 1 90 ? 4.191 23.547 18.562 1 81.5 90 CYS B N 1
ATOM 1581 C CA . CYS B 1 90 ? 4.758 24.203 19.734 1 81.5 90 CYS B CA 1
ATOM 1582 C C . CYS B 1 90 ? 6 25 19.375 1 81.5 90 CYS B C 1
ATOM 1584 O O . CYS B 1 90 ? 6.531 25.75 20.203 1 81.5 90 CYS B O 1
ATOM 1586 N N . GLY B 1 91 ? 6.52 24.875 18.188 1 78.31 91 GLY B N 1
ATOM 1587 C CA . GLY B 1 91 ? 7.621 25.703 17.703 1 78.31 91 GLY B CA 1
ATOM 1588 C C . GLY B 1 91 ? 8.984 25.141 18.062 1 78.31 91 GLY B C 1
ATOM 1589 O O . GLY B 1 91 ? 10.008 25.719 17.719 1 78.31 91 GLY B O 1
ATOM 1590 N N . ARG B 1 92 ? 9.008 24.078 18.719 1 72.19 92 ARG B N 1
ATOM 1591 C CA . ARG B 1 92 ? 10.273 23.531 19.203 1 72.19 92 ARG B CA 1
ATOM 1592 C C . ARG B 1 92 ? 10.875 22.562 18.188 1 72.19 92 ARG B C 1
ATOM 1594 O O . ARG B 1 92 ? 10.164 22.047 17.328 1 72.19 92 ARG B O 1
ATOM 1601 N N . LEU B 1 93 ? 12.258 22.422 18.234 1 67.56 93 LEU B N 1
ATOM 1602 C CA . LEU B 1 93 ? 12.961 21.453 17.406 1 67.56 93 LEU B CA 1
ATOM 1603 C C . LEU B 1 93 ? 12.984 20.094 18.062 1 67.56 93 LEU B C 1
ATOM 1605 O O . LEU B 1 93 ? 13.211 19.984 19.281 1 67.56 93 LEU B O 1
ATOM 1609 N N . HIS B 1 94 ? 12.539 19.109 17.266 1 64.81 94 HIS B N 1
ATOM 1610 C CA . HIS B 1 94 ? 12.438 17.75 17.797 1 64.81 94 HIS B CA 1
ATOM 1611 C C . HIS B 1 94 ? 13.648 16.906 17.391 1 64.81 94 HIS B C 1
ATOM 1613 O O . HIS B 1 94 ? 14.25 17.156 16.344 1 64.81 94 HIS B O 1
ATOM 1619 N N . GLY B 1 95 ? 14.148 15.953 18.359 1 62.97 95 GLY B N 1
ATOM 1620 C CA . GLY B 1 95 ? 15.227 15.008 18.094 1 62.97 95 GLY B CA 1
ATOM 1621 C C . GLY B 1 95 ? 16.578 15.492 18.578 1 62.97 95 GLY B C 1
ATOM 1622 O O . GLY B 1 95 ? 16.656 16.469 19.328 1 62.97 95 GLY B O 1
ATOM 1623 N N . ILE B 1 96 ? 17.594 14.68 18.328 1 61.38 96 ILE B N 1
ATOM 1624 C CA . ILE B 1 96 ? 18.969 14.953 18.75 1 61.38 96 ILE B CA 1
ATOM 1625 C C . ILE B 1 96 ? 19.359 16.359 18.312 1 61.38 96 ILE B C 1
ATOM 1627 O O . ILE B 1 96 ? 20 17.094 19.062 1 61.38 96 ILE B O 1
ATOM 1631 N N . LEU B 1 97 ? 18.922 16.656 17.234 1 59.34 97 LEU B N 1
ATOM 1632 C CA . LEU B 1 97 ? 19.297 17.984 16.734 1 59.34 97 LEU B CA 1
ATOM 1633 C C . LEU B 1 97 ? 18.609 19.078 17.531 1 59.34 97 LEU B C 1
ATOM 1635 O O . LEU B 1 97 ? 19.234 20.078 17.875 1 59.34 97 LEU B O 1
ATOM 1639 N N . GLY B 1 98 ? 17.375 18.844 17.781 1 59.81 98 GLY B N 1
ATOM 1640 C CA . GLY B 1 98 ? 16.672 19.797 18.625 1 59.81 98 GLY B CA 1
ATOM 1641 C C . GLY B 1 98 ? 17.312 19.953 20 1 59.81 98 GLY B C 1
ATOM 1642 O O . GLY B 1 98 ? 17.469 21.062 20.484 1 59.81 98 GLY B O 1
ATOM 1643 N N . GLN B 1 99 ? 17.641 18.766 20.422 1 61.12 99 GLN B N 1
ATOM 1644 C CA . GLN B 1 99 ? 18.312 18.812 21.703 1 61.12 99 GLN B CA 1
ATOM 1645 C C . GLN B 1 99 ? 19.656 19.531 21.609 1 61.12 99 GLN B C 1
ATOM 1647 O O . GLN B 1 99 ? 20 20.328 22.484 1 61.12 99 GLN B O 1
ATOM 1652 N N . VAL B 1 100 ? 20.391 19.156 20.562 1 61.53 100 VAL B N 1
ATOM 1653 C CA . VAL B 1 100 ? 21.688 19.781 20.375 1 61.53 100 VAL B CA 1
ATOM 1654 C C . VAL B 1 100 ? 21.5 21.297 20.203 1 61.53 100 VAL B C 1
ATOM 1656 O O . VAL B 1 100 ? 22.234 22.078 20.797 1 61.53 100 VAL B O 1
ATOM 1659 N N . ILE B 1 101 ? 20.547 21.641 19.484 1 59.59 101 ILE B N 1
ATOM 1660 C CA . ILE B 1 101 ? 20.312 23.062 19.25 1 59.59 101 ILE B CA 1
ATOM 1661 C C . ILE B 1 101 ? 19.812 23.719 20.531 1 59.59 101 ILE B C 1
ATOM 1663 O O . ILE B 1 101 ? 20.297 24.797 20.906 1 59.59 101 ILE B O 1
ATOM 1667 N N . ALA B 1 102 ? 19.016 23.125 21.188 1 61.72 102 ALA B N 1
ATOM 1668 C CA . ALA B 1 102 ? 18.531 23.656 22.453 1 61.72 102 ALA B CA 1
ATOM 1669 C C . ALA B 1 102 ? 19.672 23.812 23.453 1 61.72 102 ALA B C 1
ATOM 1671 O O . ALA B 1 102 ? 19.766 24.828 24.141 1 61.72 102 ALA B O 1
ATOM 1672 N N . ASP B 1 103 ? 20.438 22.75 23.453 1 63.69 103 ASP B N 1
ATOM 1673 C CA . ASP B 1 103 ? 21.578 22.812 24.359 1 63.69 103 ASP B CA 1
ATOM 1674 C C . ASP B 1 103 ? 22.531 23.938 23.969 1 63.69 103 ASP B C 1
ATOM 1676 O O . ASP B 1 103 ? 23.047 24.641 24.828 1 63.69 103 ASP B O 1
ATOM 1680 N N . HIS B 1 104 ? 22.734 24.047 22.797 1 61.25 104 HIS B N 1
ATOM 1681 C CA . HIS B 1 104 ? 23.594 25.109 22.297 1 61.25 104 HIS B CA 1
ATOM 1682 C C . HIS B 1 104 ? 23 26.484 22.578 1 61.25 104 HIS B C 1
ATOM 1684 O O . HIS B 1 104 ? 23.688 27.391 23.062 1 61.25 104 HIS B O 1
ATOM 1690 N N . ALA B 1 105 ? 21.797 26.656 22.375 1 61.84 105 ALA B N 1
ATOM 1691 C CA . ALA B 1 105 ? 21.125 27.922 22.656 1 61.84 105 ALA B CA 1
ATOM 1692 C C . ALA B 1 105 ? 21.188 28.266 24.141 1 61.84 105 ALA B C 1
ATOM 1694 O O . ALA B 1 105 ? 21.406 29.422 24.516 1 61.84 105 ALA B O 1
ATOM 1695 N N . ARG B 1 106 ? 21.047 27.328 24.828 1 61.69 106 ARG B N 1
ATOM 1696 C CA . ARG B 1 106 ? 21.156 27.531 26.266 1 61.69 106 ARG B CA 1
ATOM 1697 C C . ARG B 1 106 ? 22.594 27.922 26.641 1 61.69 106 ARG B C 1
ATOM 1699 O O . ARG B 1 106 ? 22.781 28.812 27.469 1 61.69 106 ARG B O 1
ATOM 1706 N N . ARG B 1 107 ? 23.469 27.375 26.031 1 62.22 107 ARG B N 1
ATOM 1707 C CA . ARG B 1 107 ? 24.859 27.703 26.312 1 62.22 107 ARG B CA 1
ATOM 1708 C C . ARG B 1 107 ? 25.203 29.109 25.844 1 62.22 107 ARG B C 1
ATOM 1710 O O . ARG B 1 107 ? 25.875 29.859 26.547 1 62.22 107 ARG B O 1
ATOM 1717 N N . VAL B 1 108 ? 24.766 29.422 24.734 1 62 108 VAL B N 1
ATOM 1718 C CA . VAL B 1 108 ? 25.016 30.75 24.188 1 62 108 VAL B CA 1
ATOM 1719 C C . VAL B 1 108 ? 24.281 31.797 25.031 1 62 108 VAL B C 1
ATOM 1721 O O . VAL B 1 108 ? 24.844 32.844 25.359 1 62 108 VAL B O 1
ATOM 1724 N N . ALA B 1 109 ? 23.172 31.516 25.391 1 65.38 109 ALA B N 1
ATOM 1725 C CA . ALA B 1 109 ? 22.422 32.406 26.25 1 65.38 109 ALA B CA 1
ATOM 1726 C C . ALA B 1 109 ? 23.109 32.562 27.609 1 65.38 109 ALA B C 1
ATOM 1728 O O . ALA B 1 109 ? 23.188 33.656 28.156 1 65.38 109 ALA B O 1
ATOM 1729 N N . ALA B 1 110 ? 23.625 31.625 28.031 1 63.5 110 ALA B N 1
ATOM 1730 C CA . ALA B 1 110 ? 24.328 31.656 29.312 1 63.5 110 ALA B CA 1
ATOM 1731 C C . ALA B 1 110 ? 25.656 32.406 29.188 1 63.5 110 ALA B C 1
ATOM 1733 O O . ALA B 1 110 ? 26.094 33.062 30.125 1 63.5 110 ALA B O 1
ATOM 1734 N N . ALA B 1 111 ? 26.203 32.312 28.094 1 63 111 ALA B N 1
ATOM 1735 C CA . ALA B 1 111 ? 27.484 33 27.859 1 63 111 ALA B CA 1
ATOM 1736 C C . ALA B 1 111 ? 27.281 34.469 27.594 1 63 111 ALA B C 1
ATOM 1738 O O . ALA B 1 111 ? 28.141 35.281 27.922 1 63 111 ALA B O 1
ATOM 1739 N N . GLY B 1 112 ? 26.281 34.781 26.906 1 60 112 GLY B N 1
ATOM 1740 C CA . GLY B 1 112 ? 25.984 36.156 26.609 1 60 112 GLY B CA 1
ATOM 1741 C C . GLY B 1 112 ? 25.578 36.969 27.844 1 60 112 GLY B C 1
ATOM 1742 O O . GLY B 1 112 ? 25.672 38.188 27.859 1 60 112 GLY B O 1
ATOM 1743 N N . ASP B 1 113 ? 24.891 36.344 28.703 1 53.84 113 ASP B N 1
ATOM 1744 C CA . ASP B 1 113 ? 24.547 37.062 29.953 1 53.84 113 ASP B CA 1
ATOM 1745 C C . ASP B 1 113 ? 25.781 37.469 30.719 1 53.84 113 ASP B C 1
ATOM 1747 O O . ASP B 1 113 ? 25.703 38.281 31.641 1 53.84 113 ASP B O 1
ATOM 1751 N N . GLY B 1 114 ? 26.906 36.938 30.344 1 50.72 114 GLY B N 1
ATOM 1752 C CA . GLY B 1 114 ? 28.109 37.312 31.062 1 50.72 114 GLY B CA 1
ATOM 1753 C C . GLY B 1 114 ? 28.734 38.594 30.516 1 50.72 114 GLY B C 1
ATOM 1754 O O . GLY B 1 114 ? 29.703 39.125 31.094 1 50.72 114 GLY B O 1
ATOM 1755 N N . SER B 1 115 ? 28.641 38.812 29.219 1 45.62 115 SER B N 1
ATOM 1756 C CA . SER B 1 115 ? 29.5 39.875 28.734 1 45.62 115 SER B CA 1
ATOM 1757 C C . SER B 1 115 ? 28.828 41.25 28.859 1 45.62 115 SER B C 1
ATOM 1759 O O . SER B 1 115 ? 28.344 41.781 27.859 1 45.62 115 SER B O 1
ATOM 1761 N N . ALA B 1 116 ? 27.828 41.5 29.719 1 47.72 116 ALA B N 1
ATOM 1762 C CA . ALA B 1 116 ? 27.484 42.906 29.891 1 47.72 116 ALA B CA 1
ATOM 1763 C C . ALA B 1 116 ? 28.719 43.719 30.281 1 47.72 116 ALA B C 1
ATOM 1765 O O . ALA B 1 116 ? 29.359 43.438 31.297 1 47.72 116 ALA B O 1
ATOM 1766 N N . PRO B 1 117 ? 29.406 44.312 29.297 1 45.97 117 PRO B N 1
ATOM 1767 C CA . PRO B 1 117 ? 30.5 45.219 29.641 1 45.97 117 PRO B CA 1
ATOM 1768 C C . PRO B 1 117 ? 30.062 46.312 30.609 1 45.97 117 PRO B C 1
ATOM 1770 O O . PRO B 1 117 ? 28.938 46.781 30.547 1 45.97 117 PRO B O 1
ATOM 1773 N N . HIS B 1 118 ? 30.281 46.188 31.906 1 43.16 118 HIS B N 1
ATOM 1774 C CA . HIS B 1 118 ? 30.25 47.25 32.906 1 43.16 118 HIS B CA 1
ATOM 1775 C C . HIS B 1 118 ? 30.938 48.531 32.375 1 43.16 118 HIS B C 1
ATOM 1777 O O . HIS B 1 118 ? 32.156 48.562 32.219 1 43.16 118 HIS B O 1
ATOM 1783 N N . GLY B 1 119 ? 30.5 49.062 31.328 1 36.94 119 GLY B N 1
ATOM 1784 C CA . GLY B 1 119 ? 31.016 50.375 30.875 1 36.94 119 GLY B CA 1
ATOM 1785 C C . GLY B 1 119 ? 30.906 51.438 31.953 1 36.94 119 GLY B C 1
ATOM 1786 O O . GLY B 1 119 ? 29.875 51.562 32.625 1 36.94 119 GLY B O 1
ATOM 1787 N N . ALA B 1 120 ? 31.953 51.781 32.688 1 46.25 120 ALA B N 1
ATOM 1788 C CA . ALA B 1 120 ? 32.25 52.938 33.562 1 46.25 120 ALA B CA 1
ATOM 1789 C C . ALA B 1 120 ? 31.734 54.219 32.938 1 46.25 120 ALA B C 1
ATOM 1791 O O . ALA B 1 120 ? 32.094 54.562 31.812 1 46.25 120 ALA B O 1
ATOM 1792 N N . ALA B 1 121 ? 30.562 54.844 33.469 1 33.66 121 ALA B N 1
ATOM 1793 C CA . ALA B 1 121 ? 30.422 56.281 33.375 1 33.66 121 ALA B CA 1
ATOM 1794 C C . ALA B 1 121 ? 31.5 57 34.188 1 33.66 121 ALA B C 1
ATOM 1796 O O . ALA B 1 121 ? 31.938 56.5 35.219 1 33.66 121 ALA B O 1
#

Sequence (242 aa):
MVRVTTSFDPAAVIAEFIDAVAPYDPHPDAPPVALLGLRTALGDEIFPLGDHVIRAMCRALASYRDPEDRGRCVDCGGRHLDENLHCRDCGRLHGILGQVIADHARRVAAAGDGSAPHGAAMVRVTTSFDPAAVIAEFIDAVAPYDPHPDAPPVALLGLRTALGDEIFPLGDHVIRAMCRALASYRDPEDRGRCVDCGGRHLDENLHCRDCGRLHGILGQVIADHARRVAAAGDGSAPHGAA

Solvent-accessible surface area (backbone atoms only — not comparable to full-atom values): 14174 Å² total; per-residue (Å²): 131,80,73,73,65,74,76,86,50,64,68,58,48,53,51,52,39,45,64,69,41,51,80,67,34,92,59,76,84,55,70,62,56,32,38,40,33,40,37,43,93,89,45,75,49,77,42,79,25,34,67,58,46,50,52,49,52,41,50,23,46,71,70,52,72,56,83,61,60,52,48,57,29,81,85,80,57,42,56,49,24,43,99,77,24,33,22,70,81,80,67,44,54,41,62,70,61,20,49,51,48,50,51,46,50,50,49,50,53,56,52,57,68,61,63,63,77,78,75,78,130,128,79,72,73,65,75,74,86,50,65,67,58,49,54,51,51,39,47,65,70,41,51,80,67,34,91,59,74,83,54,71,60,56,33,39,41,32,42,38,41,92,90,45,75,49,77,42,77,25,36,65,58,46,50,52,49,51,42,49,22,47,71,69,52,72,56,84,61,59,53,47,57,28,82,85,81,56,41,56,49,23,41,98,76,24,34,21,70,81,80,67,45,53,39,61,71,61,20,49,51,49,48,51,48,49,50,49,49,53,58,53,56,72,62,64,65,77,81,73,82,129

Radius of gyration: 28.55 Å; Cα contacts (8 Å, |Δi|>4): 304; chains: 2; bounding box: 66×111×54 Å